Protein AF-0000000079727463 (afdb_homodimer)

Structure (mmCIF, N/CA/C/O backbone):
data_AF-0000000079727463-model_v1
#
loop_
_entity.id
_entity.type
_entity.pdbx_description
1 polymer "Cytokinin riboside 5'-monophosphate phosphoribohydrolase"
#
loop_
_atom_site.group_PDB
_atom_site.id
_atom_site.type_symbol
_atom_site.label_atom_id
_atom_site.label_alt_id
_atom_site.label_comp_id
_atom_site.label_asym_id
_atom_site.label_entity_id
_atom_site.label_seq_id
_atom_site.pdbx_PDB_ins_code
_atom_site.Cartn_x
_atom_site.Cartn_y
_atom_site.Cartn_z
_atom_site.occupancy
_atom_site.B_iso_or_equiv
_atom_site.auth_seq_id
_atom_site.auth_comp_id
_atom_site.auth_asym_id
_atom_site.auth_atom_id
_atom_site.pdbx_PDB_model_num
ATOM 1 N N . MET A 1 1 ? -10.648 12.969 25.109 1 57 1 MET A N 1
ATOM 2 C CA . MET A 1 1 ? -9.438 13.156 24.312 1 57 1 MET A CA 1
ATOM 3 C C . MET A 1 1 ? -9.75 13.914 23.016 1 57 1 MET A C 1
ATOM 5 O O . MET A 1 1 ? -10.844 13.797 22.469 1 57 1 MET A O 1
ATOM 9 N N . ARG A 1 2 ? -8.938 14.953 22.641 1 82.19 2 ARG A N 1
ATOM 10 C CA . ARG A 1 2 ? -9.188 15.781 21.469 1 82.19 2 ARG A CA 1
ATOM 11 C C . ARG A 1 2 ? -9.102 14.953 20.188 1 82.19 2 ARG A C 1
ATOM 13 O O . ARG A 1 2 ? -8.32 14.008 20.109 1 82.19 2 ARG A O 1
ATOM 20 N N . PRO A 1 3 ? -10.07 15.234 19.328 1 93.06 3 PRO A N 1
ATOM 21 C CA . PRO A 1 3 ? -9.992 14.516 18.047 1 93.06 3 PRO A CA 1
ATOM 22 C C . PRO A 1 3 ? -8.68 14.758 17.312 1 93.06 3 PRO A C 1
ATOM 24 O O . PRO A 1 3 ? -8.109 15.852 17.406 1 93.06 3 PRO A O 1
ATOM 27 N N . ALA A 1 4 ? -8.148 13.75 16.688 1 98.31 4 ALA A N 1
ATOM 28 C CA . ALA A 1 4 ? -6.902 13.875 15.938 1 98.31 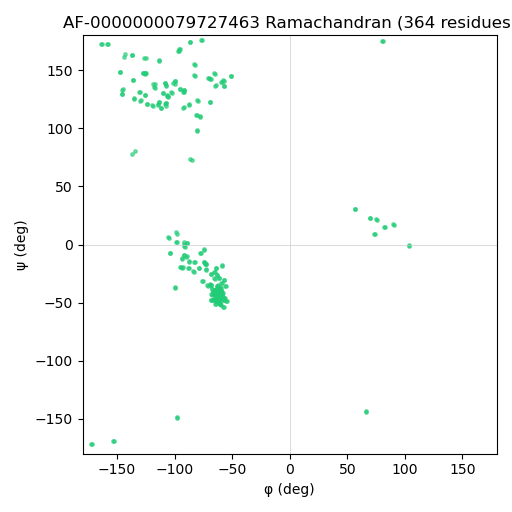4 ALA A CA 1
ATOM 29 C C . ALA A 1 4 ? -7.062 13.344 14.516 1 98.31 4 ALA A C 1
ATOM 31 O O . ALA A 1 4 ? -7.848 12.422 14.281 1 98.31 4 ALA A O 1
ATOM 32 N N . ILE A 1 5 ? -6.352 13.961 13.648 1 98.62 5 ILE A N 1
ATOM 33 C CA . ILE A 1 5 ? -6.25 13.508 12.266 1 98.62 5 ILE A CA 1
ATOM 34 C C . ILE A 1 5 ? -4.805 13.133 11.945 1 98.62 5 ILE A C 1
ATOM 36 O O . ILE A 1 5 ? -3.875 13.844 12.336 1 98.62 5 ILE A O 1
ATOM 40 N N . CYS A 1 6 ? -4.672 12.023 11.289 1 98.88 6 CYS A N 1
ATOM 41 C CA . CYS A 1 6 ? -3.352 11.594 10.852 1 98.88 6 CYS A CA 1
ATOM 42 C C . CYS A 1 6 ? -3.064 12.078 9.438 1 98.88 6 CYS A C 1
ATOM 44 O O . CYS A 1 6 ? -3.904 11.945 8.547 1 98.88 6 CYS A O 1
ATOM 46 N N . VAL A 1 7 ? -1.919 12.664 9.273 1 98.94 7 VAL A N 1
ATOM 47 C CA . VAL A 1 7 ? -1.518 13.094 7.938 1 98.94 7 VAL A CA 1
ATOM 48 C C . VAL A 1 7 ? -0.311 12.281 7.473 1 98.94 7 VAL A C 1
ATOM 50 O O . VAL A 1 7 ? 0.707 12.219 8.164 1 98.94 7 VAL A O 1
ATOM 53 N N . PHE A 1 8 ? -0.449 11.625 6.355 1 98.81 8 PHE A N 1
ATOM 54 C CA . PHE A 1 8 ? 0.656 11 5.641 1 98.81 8 PHE A CA 1
ATOM 55 C C . PHE A 1 8 ? 1.193 11.922 4.555 1 98.81 8 PHE A C 1
ATOM 57 O O . PHE A 1 8 ? 0.422 12.492 3.781 1 98.81 8 PHE A O 1
ATOM 64 N N . CYS A 1 9 ? 2.502 12.039 4.512 1 98.81 9 CYS A N 1
ATOM 65 C CA . CYS A 1 9 ? 3.059 12.883 3.461 1 98.81 9 CYS A CA 1
ATOM 66 C C . CYS A 1 9 ? 4.543 12.602 3.268 1 98.81 9 CYS A C 1
ATOM 68 O O . CYS A 1 9 ? 5.137 11.82 4.012 1 98.81 9 CYS A O 1
ATOM 70 N N . GLY A 1 10 ? 5.066 13.211 2.256 1 98.19 10 GLY A N 1
ATOM 71 C CA . GLY A 1 10 ? 6.426 12.906 1.835 1 98.19 10 GLY A CA 1
ATOM 72 C C . GLY A 1 10 ? 7.477 13.398 2.809 1 98.19 10 GLY A C 1
ATOM 73 O O . GLY A 1 10 ? 7.344 14.477 3.383 1 98.19 10 GLY A O 1
ATOM 74 N N . SER A 1 11 ? 8.578 12.578 2.971 1 96.69 11 SER A N 1
ATOM 75 C CA . SER A 1 11 ? 9.766 13.008 3.703 1 96.69 11 SER A CA 1
ATOM 76 C C . SER A 1 11 ? 10.594 13.992 2.889 1 96.69 11 SER A C 1
ATOM 78 O O . SER A 1 11 ? 11.586 14.531 3.381 1 96.69 11 SER A O 1
ATOM 80 N N . ARG A 1 12 ? 10.25 14.273 1.696 1 97.81 12 ARG A N 1
ATOM 81 C CA . ARG A 1 12 ? 10.836 15.25 0.785 1 97.81 12 ARG A CA 1
ATOM 82 C C . ARG A 1 12 ? 9.859 16.391 0.498 1 97.81 12 ARG A C 1
ATOM 84 O O . ARG A 1 12 ? 8.641 16.203 0.595 1 97.81 12 ARG A O 1
ATOM 91 N N . PRO A 1 13 ? 10.336 17.5 0.088 1 98.12 13 PRO A N 1
ATOM 92 C CA . PRO A 1 13 ? 9.453 18.641 -0.145 1 98.12 13 PRO A CA 1
ATOM 93 C C . PRO A 1 13 ? 8.773 18.594 -1.51 1 98.12 13 PRO A C 1
ATOM 95 O O . PRO A 1 13 ? 7.812 19.344 -1.75 1 98.12 13 PRO A O 1
ATOM 98 N N . GLY A 1 14 ? 9.242 17.75 -2.439 1 98.12 14 GLY A N 1
ATOM 99 C CA . GLY A 1 14 ? 8.789 17.781 -3.822 1 98.12 14 GLY A CA 1
ATOM 100 C C . GLY A 1 14 ? 9.453 18.875 -4.641 1 98.12 14 GLY A C 1
ATOM 101 O O . GLY A 1 14 ? 10.297 19.625 -4.133 1 98.12 14 GLY A O 1
ATOM 102 N N . THR A 1 15 ? 9.188 18.938 -5.922 1 98.31 15 THR A N 1
ATOM 103 C CA . THR A 1 15 ? 9.867 19.844 -6.832 1 98.31 15 THR A CA 1
ATOM 104 C C . THR A 1 15 ? 9.062 21.141 -7.008 1 98.31 15 THR A C 1
ATOM 106 O O . THR A 1 15 ? 9.578 22.141 -7.504 1 98.31 15 THR A O 1
ATOM 109 N N . ASP A 1 16 ? 7.789 21.125 -6.695 1 98.31 16 ASP A N 1
ATOM 110 C CA . ASP A 1 16 ? 6.887 22.266 -6.836 1 98.31 16 ASP A CA 1
ATOM 111 C C . ASP A 1 16 ? 6.555 22.875 -5.477 1 98.31 16 ASP A C 1
ATOM 113 O O . ASP A 1 16 ? 6.129 22.172 -4.559 1 98.31 16 ASP A O 1
ATOM 117 N N . PRO A 1 17 ? 6.719 24.203 -5.289 1 98.19 17 PRO A N 1
ATOM 118 C CA . PRO A 1 17 ? 6.434 24.859 -4.008 1 98.19 17 PRO A CA 1
ATOM 119 C C . PRO A 1 17 ? 4.984 24.672 -3.562 1 98.19 17 PRO A C 1
ATOM 121 O O . PRO A 1 17 ? 4.676 24.828 -2.377 1 98.19 17 PRO A O 1
ATOM 124 N N . LYS A 1 18 ? 4.129 24.312 -4.469 1 98.44 18 LYS A N 1
ATOM 125 C CA . LYS A 1 18 ? 2.717 24.125 -4.156 1 98.44 18 LYS A CA 1
ATOM 126 C C . LYS A 1 18 ? 2.523 22.984 -3.156 1 98.44 18 LYS A C 1
ATOM 128 O O . LYS A 1 18 ? 1.55 22.984 -2.4 1 98.44 18 LYS A O 1
ATOM 133 N N . TYR A 1 19 ? 3.457 22.078 -3.164 1 98.62 19 TYR A N 1
ATOM 134 C CA . TYR A 1 19 ? 3.348 20.969 -2.225 1 98.62 19 TYR A CA 1
ATOM 135 C C . TYR A 1 19 ? 3.539 21.453 -0.791 1 98.62 19 TYR A C 1
ATOM 137 O O . TYR A 1 19 ? 2.732 21.141 0.088 1 98.62 19 TYR A O 1
ATOM 145 N N . GLN A 1 20 ? 4.539 22.219 -0.583 1 98.5 20 GLN A N 1
ATOM 146 C CA . GLN A 1 20 ? 4.793 22.734 0.753 1 98.5 20 GLN A CA 1
ATOM 147 C C . GLN A 1 20 ? 3.701 23.719 1.173 1 98.5 20 GLN A C 1
ATOM 149 O O . GLN A 1 20 ? 3.309 23.766 2.342 1 98.5 20 GLN A O 1
ATOM 154 N N . GLN A 1 21 ? 3.256 24.5 0.252 1 98.62 21 GLN A N 1
ATOM 155 C CA . GLN A 1 21 ? 2.172 25.438 0.538 1 98.62 21 GLN A CA 1
ATOM 156 C C . GLN A 1 21 ? 0.918 24.703 1.001 1 98.62 21 GLN A C 1
ATOM 158 O O . GLN A 1 21 ? 0.274 25.109 1.97 1 98.62 21 GLN A O 1
ATOM 163 N N . ALA A 1 22 ? 0.587 23.625 0.319 1 98.56 22 ALA A N 1
ATOM 164 C CA . ALA A 1 22 ? -0.576 22.812 0.687 1 98.56 22 ALA A CA 1
ATOM 165 C C . ALA A 1 22 ? -0.405 22.203 2.076 1 98.56 22 ALA A C 1
ATOM 167 O O . ALA A 1 22 ? -1.347 22.188 2.873 1 98.56 22 ALA A O 1
ATOM 168 N N . ALA A 1 23 ? 0.784 21.703 2.367 1 98.75 23 ALA A N 1
ATOM 169 C CA . ALA A 1 23 ? 1.077 21.141 3.676 1 98.75 23 ALA A CA 1
ATOM 170 C C . ALA A 1 23 ? 0.905 22.172 4.781 1 98.75 23 ALA A C 1
ATOM 172 O O . ALA A 1 23 ? 0.303 21.891 5.82 1 98.75 23 ALA A O 1
ATOM 173 N N . ARG A 1 24 ? 1.445 23.359 4.531 1 98.75 24 ARG A N 1
ATOM 174 C CA . ARG A 1 24 ? 1.304 24.438 5.5 1 98.75 24 ARG A CA 1
ATOM 175 C C . ARG A 1 24 ? -0.164 24.797 5.715 1 98.75 24 ARG A C 1
ATOM 177 O O . ARG A 1 24 ? -0.608 24.953 6.855 1 98.75 24 ARG A O 1
ATOM 184 N N . PHE A 1 25 ? -0.831 24.906 4.66 1 98.69 25 PHE A N 1
ATOM 185 C CA . PHE A 1 25 ? -2.229 25.312 4.719 1 98.69 25 PHE A CA 1
ATOM 186 C C . PHE A 1 25 ? -3.061 24.297 5.488 1 98.69 25 PHE A C 1
ATOM 188 O O . PHE A 1 25 ? -3.83 24.672 6.379 1 98.69 25 PHE A O 1
ATOM 195 N N . ILE A 1 26 ? -2.951 23.047 5.176 1 98.69 26 ILE A N 1
ATOM 196 C CA . ILE A 1 26 ? -3.758 22.031 5.844 1 98.69 26 ILE A CA 1
ATOM 197 C C . ILE A 1 26 ? -3.375 21.953 7.32 1 98.69 26 ILE A C 1
ATOM 199 O O . ILE A 1 26 ? -4.227 21.719 8.18 1 98.69 26 ILE A O 1
ATOM 203 N N . GLY A 1 27 ? -2.066 22.062 7.633 1 98.75 27 GLY A N 1
ATOM 204 C CA . GLY A 1 27 ? -1.646 22.141 9.023 1 98.75 27 GLY A CA 1
ATOM 205 C C . GLY A 1 27 ? -2.314 23.25 9.797 1 98.75 27 GLY A C 1
ATOM 206 O O . GLY A 1 27 ? -2.814 23.047 10.898 1 98.75 27 GLY A O 1
ATOM 207 N N . HIS A 1 28 ? -2.305 24.484 9.188 1 98.81 28 HIS A N 1
ATOM 208 C CA . HIS A 1 28 ? -2.977 25.609 9.805 1 98.81 28 HIS A CA 1
ATOM 209 C C . HIS A 1 28 ? -4.461 25.328 10.016 1 98.81 28 HIS A C 1
ATOM 211 O O . HIS A 1 28 ? -5.016 25.656 11.07 1 98.81 28 HIS A O 1
ATOM 217 N N . LEU A 1 29 ? -5.109 24.75 9.047 1 98.62 29 LEU A N 1
ATOM 218 C CA . LEU A 1 29 ? -6.535 24.453 9.109 1 98.62 29 LEU A CA 1
ATOM 219 C C . LEU A 1 29 ? -6.836 23.453 10.234 1 98.62 29 LEU A C 1
ATOM 221 O O . LEU A 1 29 ? -7.785 23.656 11 1 98.62 29 LEU A O 1
ATOM 225 N N . ILE A 1 30 ? -6.066 22.406 10.32 1 98.25 30 ILE A N 1
ATOM 226 C CA . ILE A 1 30 ? -6.246 21.391 11.352 1 98.25 30 ILE A CA 1
ATOM 227 C C . ILE A 1 30 ? -6.176 22.047 12.734 1 98.25 30 ILE A C 1
ATOM 229 O O . ILE A 1 30 ? -7.066 21.844 13.562 1 98.25 30 ILE A O 1
ATOM 233 N N . ALA A 1 31 ? -5.176 22.875 12.938 1 98.19 31 ALA A N 1
ATOM 234 C CA . ALA A 1 31 ? -4.988 23.547 14.219 1 98.19 31 ALA A CA 1
ATOM 235 C C . ALA A 1 31 ? -6.133 24.516 14.5 1 98.19 31 ALA A C 1
ATOM 237 O O . ALA A 1 31 ? -6.645 24.578 15.625 1 98.19 31 ALA A O 1
ATOM 238 N N . SER A 1 32 ? -6.512 25.234 13.484 1 97.44 32 SER A N 1
ATOM 239 C CA . SER A 1 32 ? -7.543 26.25 13.641 1 97.44 32 SER A CA 1
ATOM 240 C C . SER A 1 32 ? -8.891 25.625 13.984 1 97.44 32 SER A C 1
ATOM 242 O O . SER A 1 32 ? -9.758 26.281 14.555 1 97.44 32 SER A O 1
ATOM 244 N N . GLN A 1 33 ? -9.078 24.375 13.641 1 96.25 33 GLN A N 1
ATOM 245 C CA . GLN A 1 33 ? -10.312 23.656 13.938 1 96.25 33 GLN A CA 1
ATOM 246 C C . GLN A 1 33 ? -10.242 22.984 15.297 1 96.25 33 GLN A C 1
ATOM 248 O O . GLN A 1 33 ? -11.164 22.25 15.68 1 96.25 33 GLN A O 1
ATOM 253 N N . GLY A 1 34 ? -9.156 23.156 15.969 1 96.44 34 GLY A N 1
ATOM 254 C CA . GLY A 1 34 ? -8.992 22.562 17.281 1 96.44 34 GLY A CA 1
ATOM 255 C C . GLY A 1 34 ? -8.719 21.062 17.234 1 96.44 34 GLY A C 1
ATOM 256 O O . GLY A 1 34 ? -9.023 20.344 18.188 1 96.44 34 GLY A O 1
ATOM 257 N N . ILE A 1 35 ? -8.266 20.562 16.156 1 97.69 35 ILE A N 1
ATOM 258 C CA . ILE A 1 35 ? -7.965 19.141 15.945 1 97.69 35 ILE A CA 1
ATOM 259 C C . ILE A 1 35 ? -6.465 18.922 16.109 1 97.69 35 ILE A C 1
ATOM 261 O O . ILE A 1 35 ? -5.652 19.719 15.648 1 97.69 35 ILE A O 1
ATOM 265 N N . ASP A 1 36 ? -6.078 17.812 16.734 1 98.5 36 ASP A N 1
ATOM 266 C CA . ASP A 1 36 ? -4.672 17.469 16.891 1 98.5 36 ASP A CA 1
ATOM 267 C C . ASP A 1 36 ? -4.129 16.781 15.648 1 98.5 36 ASP A C 1
ATOM 269 O O . ASP A 1 36 ? -4.895 16.188 14.875 1 98.5 36 ASP A O 1
ATOM 273 N N . LEU A 1 37 ? -2.844 16.891 15.484 1 98.81 37 LEU A N 1
ATOM 274 C CA . LEU A 1 37 ? -2.17 16.219 14.375 1 98.81 37 LEU A CA 1
ATOM 275 C C . LEU A 1 37 ? -1.437 14.977 14.859 1 98.81 37 LEU A C 1
ATOM 277 O O . LEU A 1 37 ? -0.722 15.023 15.867 1 98.81 37 LEU A O 1
ATOM 281 N N . VAL A 1 38 ? -1.643 13.883 14.188 1 98.94 38 VAL A N 1
ATOM 282 C CA . VAL A 1 38 ? -0.78 12.703 14.258 1 98.94 38 VAL A CA 1
ATOM 283 C C . VAL A 1 38 ? -0.027 12.539 12.938 1 98.94 38 VAL A C 1
ATOM 285 O O . VAL A 1 38 ? -0.617 12.648 11.859 1 98.94 38 VAL A O 1
ATOM 288 N N . TYR A 1 39 ? 1.307 12.359 12.977 1 98.75 39 TYR A N 1
ATOM 289 C CA . TYR A 1 39 ? 2.072 12.188 11.75 1 98.75 39 TYR A CA 1
ATOM 290 C C . TYR A 1 39 ? 3.34 11.375 12.008 1 98.75 39 TYR A C 1
ATOM 292 O O . TYR A 1 39 ? 3.506 10.805 13.086 1 98.75 39 TYR A O 1
ATOM 300 N N . GLY A 1 40 ? 4.191 11.328 11.086 1 97.56 40 GLY A N 1
ATOM 301 C CA . GLY A 1 40 ? 5.309 10.398 11.133 1 97.56 40 GLY A CA 1
ATOM 302 C C . GLY A 1 40 ? 6.43 10.859 12.047 1 97.56 40 GLY A C 1
ATOM 303 O O . GLY A 1 40 ? 7.355 10.094 12.336 1 97.56 40 GLY A O 1
ATOM 304 N N . GLY A 1 41 ? 6.523 12.07 12.367 1 97.81 41 GLY A N 1
ATOM 305 C CA . GLY A 1 41 ? 7.375 12.492 13.469 1 97.81 41 GLY A CA 1
ATOM 306 C C . GLY A 1 41 ? 8.672 13.125 13.008 1 97.81 41 GLY A C 1
ATOM 307 O O . GLY A 1 41 ? 9.492 13.539 13.828 1 97.81 41 GLY A O 1
ATOM 308 N N . ALA A 1 42 ? 8.883 13.203 11.703 1 96.88 42 ALA A N 1
ATOM 309 C CA . ALA A 1 42 ? 10.164 13.719 11.227 1 96.88 42 ALA A CA 1
ATOM 310 C C . ALA A 1 42 ? 10.07 15.203 10.883 1 96.88 42 ALA A C 1
ATOM 312 O O . ALA A 1 42 ? 8.969 15.75 10.766 1 96.88 42 ALA A O 1
ATOM 313 N N . THR A 1 43 ? 11.234 15.812 10.719 1 96.94 43 THR A N 1
ATOM 314 C CA . THR A 1 43 ? 11.305 17.234 10.375 1 96.94 43 THR A CA 1
ATOM 315 C C . THR A 1 43 ? 11.391 17.422 8.867 1 96.94 43 THR A C 1
ATOM 317 O O . THR A 1 43 ? 11.203 18.531 8.359 1 96.94 43 THR A O 1
ATOM 320 N N . SER A 1 44 ? 11.617 16.391 8.203 1 96.31 44 SER A N 1
ATOM 321 C CA . SER A 1 44 ? 11.984 16.5 6.797 1 96.31 44 SER A CA 1
ATOM 322 C C . SER A 1 44 ? 10.742 16.641 5.914 1 96.31 44 SER A C 1
ATOM 324 O O . SER A 1 44 ? 9.68 16.125 6.25 1 96.31 44 SER A O 1
ATOM 326 N N . GLY A 1 45 ? 10.93 17.406 4.867 1 98 45 GLY A N 1
ATOM 327 C CA . GLY A 1 45 ? 9.961 17.438 3.785 1 98 45 GLY A CA 1
ATOM 328 C C . GLY A 1 45 ? 8.625 18.031 4.199 1 98 45 GLY A C 1
ATOM 329 O O . GLY A 1 45 ? 8.57 19.016 4.938 1 98 45 GLY A O 1
ATOM 330 N N . LEU A 1 46 ? 7.586 17.438 3.617 1 98.81 46 LEU A N 1
ATOM 331 C CA . LEU A 1 46 ? 6.23 17.891 3.924 1 98.81 46 LEU A CA 1
ATOM 332 C C . LEU A 1 46 ? 5.855 17.547 5.363 1 98.81 46 LEU A C 1
ATOM 334 O O . LEU A 1 46 ? 5.023 18.219 5.969 1 98.81 46 LEU A O 1
ATOM 338 N N . MET A 1 47 ? 6.504 16.516 5.875 1 98.56 47 MET A N 1
ATOM 339 C CA . MET A 1 47 ? 6.23 16.125 7.258 1 98.56 47 MET A CA 1
ATOM 340 C C . MET A 1 47 ? 6.559 17.25 8.219 1 98.56 47 MET A C 1
ATOM 342 O O . MET A 1 47 ? 5.727 17.625 9.047 1 98.56 47 MET A O 1
ATOM 346 N N . GLY A 1 48 ? 7.766 17.766 8.07 1 98.44 48 GLY A N 1
ATOM 347 C CA . GLY A 1 48 ? 8.117 18.906 8.898 1 98.44 48 GLY A CA 1
ATOM 348 C C . GLY A 1 48 ? 7.207 20.109 8.695 1 98.44 48 GLY A C 1
ATOM 349 O O . GLY A 1 48 ? 6.809 20.766 9.656 1 98.44 48 GLY A O 1
ATOM 350 N N . THR A 1 49 ? 6.84 20.359 7.465 1 98.75 49 THR A N 1
ATOM 351 C CA . THR A 1 49 ? 6.035 21.516 7.098 1 98.75 49 THR A CA 1
ATOM 352 C C . THR A 1 49 ? 4.664 21.469 7.762 1 98.75 49 THR A C 1
ATOM 354 O O . THR A 1 49 ? 4.211 22.438 8.352 1 98.75 49 THR A O 1
ATOM 357 N N . VAL A 1 50 ? 3.994 20.328 7.695 1 98.88 50 VAL A N 1
ATOM 358 C CA . VAL A 1 50 ? 2.648 20.219 8.25 1 98.88 50 VAL A CA 1
ATOM 359 C C . VAL A 1 50 ? 2.713 20.312 9.773 1 98.88 50 VAL A C 1
ATOM 361 O O . VAL A 1 50 ? 1.882 20.969 10.398 1 98.88 50 VAL A O 1
ATOM 364 N N . ALA A 1 51 ? 3.688 19.641 10.398 1 98.81 51 ALA A N 1
ATOM 365 C CA . ALA A 1 51 ? 3.84 19.672 11.852 1 98.81 51 ALA A CA 1
ATOM 366 C C . ALA A 1 51 ? 4.105 21.094 12.336 1 98.81 51 ALA A C 1
ATOM 368 O O . ALA A 1 51 ? 3.465 21.562 13.281 1 98.81 51 ALA A O 1
ATOM 369 N N . ASP A 1 52 ? 5.016 21.766 11.688 1 98.81 52 ASP A N 1
ATOM 370 C CA . ASP A 1 52 ? 5.344 23.141 12.047 1 98.81 52 ASP A CA 1
ATOM 371 C C . ASP A 1 52 ? 4.125 24.062 11.906 1 98.81 52 ASP A C 1
ATOM 373 O O . ASP A 1 52 ? 3.895 24.922 12.742 1 98.81 52 ASP A O 1
ATOM 377 N N . ALA A 1 53 ? 3.438 23.875 10.828 1 98.88 53 ALA A N 1
ATOM 378 C CA . ALA A 1 53 ? 2.256 24.703 10.578 1 98.88 53 ALA A CA 1
ATOM 379 C C . ALA A 1 53 ? 1.231 24.547 11.695 1 98.88 53 ALA A C 1
ATOM 381 O O . ALA A 1 53 ? 0.632 25.531 12.141 1 98.88 53 ALA A O 1
ATOM 382 N N . VAL A 1 54 ? 0.986 23.312 12.133 1 98.81 54 VAL A N 1
ATOM 383 C CA . VAL A 1 54 ? 0.066 23.062 13.234 1 98.81 54 VAL A CA 1
ATOM 384 C C . VAL A 1 54 ? 0.578 23.75 14.5 1 98.81 54 VAL A C 1
ATOM 386 O O . VAL A 1 54 ? -0.178 24.438 15.188 1 98.81 54 VAL A O 1
ATOM 389 N N . MET A 1 55 ? 1.852 23.609 14.805 1 98.69 55 MET A N 1
ATOM 390 C CA . MET A 1 55 ? 2.467 24.203 15.984 1 98.69 55 MET A CA 1
ATOM 391 C C . MET A 1 55 ? 2.361 25.734 15.953 1 98.69 55 MET A C 1
ATOM 393 O O . MET A 1 55 ? 2.131 26.359 16.984 1 98.69 55 MET A O 1
ATOM 397 N N . GLU A 1 56 ? 2.547 26.312 14.82 1 98.25 56 GLU A N 1
ATOM 398 C CA . GLU A 1 56 ? 2.492 27.75 14.625 1 98.25 56 GLU A CA 1
ATOM 399 C C . GLU A 1 56 ? 1.15 28.312 15.078 1 98.25 56 GLU A C 1
ATOM 401 O O . GLU A 1 56 ? 1.071 29.469 15.5 1 98.25 56 GLU A O 1
ATOM 406 N N . LYS A 1 57 ? 0.132 27.516 14.969 1 98.19 57 LYS A N 1
ATOM 407 C CA . LYS A 1 57 ? -1.207 27.969 15.336 1 98.19 57 LYS A CA 1
ATOM 408 C C . LYS A 1 57 ? -1.578 27.5 16.734 1 98.19 57 LYS A C 1
ATOM 410 O O . LYS A 1 57 ? -2.746 27.562 17.125 1 98.19 57 LYS A O 1
ATOM 415 N N . GLY A 1 58 ? -0.583 26.984 17.422 1 97.31 58 GLY A N 1
ATOM 416 C CA . GLY A 1 58 ? -0.785 26.594 18.812 1 97.31 58 GLY A CA 1
ATOM 417 C C . GLY A 1 58 ? -1.422 25.219 18.953 1 97.31 58 GLY A C 1
ATOM 418 O O . GLY A 1 58 ? -1.962 24.891 20.016 1 97.31 58 GLY A O 1
ATOM 419 N N . GLY A 1 59 ? -1.422 24.453 17.859 1 97.88 59 GLY A N 1
ATOM 420 C CA . GLY A 1 59 ? -1.986 23.109 17.906 1 97.88 59 GLY A CA 1
ATOM 421 C C . GLY A 1 59 ? -1.072 22.094 18.578 1 97.88 59 GLY A C 1
ATOM 422 O O . GLY A 1 59 ? 0.031 22.438 19 1 97.88 59 GLY A O 1
ATOM 423 N N . ARG A 1 60 ? -1.608 20.906 18.703 1 98.5 60 ARG A N 1
ATOM 424 C CA . ARG A 1 60 ? -0.858 19.797 19.281 1 98.5 60 ARG A CA 1
ATOM 425 C C . ARG A 1 60 ? -0.47 18.781 18.219 1 98.5 60 ARG A C 1
ATOM 427 O O . ARG A 1 60 ? -1.274 18.453 17.344 1 98.5 60 ARG A O 1
ATOM 434 N N . VAL A 1 61 ? 0.766 18.297 18.344 1 98.81 61 VAL A N 1
ATOM 435 C CA . VAL A 1 61 ? 1.314 17.391 17.344 1 98.81 61 VAL A CA 1
ATOM 436 C C . VAL A 1 61 ? 1.899 16.156 18.031 1 98.81 61 VAL A C 1
ATOM 438 O O . VAL A 1 61 ? 2.723 16.281 18.938 1 98.81 61 VAL A O 1
ATOM 441 N N . THR A 1 62 ? 1.413 15 17.625 1 98.81 62 THR A N 1
ATOM 442 C CA . THR A 1 62 ? 2.021 13.727 18.016 1 98.81 62 THR A CA 1
ATOM 443 C C . THR A 1 62 ? 2.73 13.086 16.828 1 98.81 62 THR A C 1
ATOM 445 O O . THR A 1 62 ? 2.113 12.828 15.789 1 98.81 62 THR A O 1
ATOM 448 N N . GLY A 1 63 ? 3.992 12.875 16.984 1 98.44 63 GLY A N 1
ATOM 449 C CA . GLY A 1 63 ? 4.77 12.125 16 1 98.44 63 GLY A CA 1
ATOM 450 C C . GLY A 1 63 ? 5.027 10.695 16.438 1 98.44 63 GLY A C 1
ATOM 451 O O . GLY A 1 63 ? 5.25 10.422 17.609 1 98.44 63 GLY A O 1
ATOM 452 N N . VAL A 1 64 ? 4.934 9.797 15.539 1 98.25 64 VAL A N 1
ATOM 453 C CA . VAL A 1 64 ? 5.27 8.398 15.789 1 98.25 64 VAL A CA 1
ATOM 454 C C . VAL A 1 64 ? 6.402 7.969 14.859 1 98.25 64 VAL A C 1
ATOM 456 O O . VAL A 1 64 ? 6.254 8.008 13.633 1 98.25 64 VAL A O 1
ATOM 459 N N . LEU A 1 65 ? 7.477 7.57 15.414 1 96.75 65 LEU A N 1
ATOM 460 C CA . LEU A 1 65 ? 8.688 7.312 14.648 1 96.75 65 LEU A CA 1
ATOM 461 C C . LEU A 1 65 ? 9.336 6.004 15.078 1 96.75 65 LEU A C 1
ATOM 463 O O . LEU A 1 65 ? 9.617 5.805 16.266 1 96.75 65 LEU A O 1
ATOM 467 N N . PRO A 1 66 ? 9.578 5.105 14.062 1 94.44 66 PRO A N 1
ATOM 468 C CA . PRO A 1 66 ? 10.344 3.914 14.438 1 94.44 66 PRO A CA 1
ATOM 469 C C . PRO A 1 66 ? 11.773 4.238 14.859 1 94.44 66 PRO A C 1
ATOM 471 O O . PRO A 1 66 ? 12.422 5.086 14.25 1 94.44 66 PRO A O 1
ATOM 474 N N . GLU A 1 67 ? 12.266 3.494 15.742 1 92.75 67 GLU A N 1
ATOM 475 C CA . GLU A 1 67 ? 13.602 3.717 16.281 1 92.75 67 GLU A CA 1
ATOM 476 C C . GLU A 1 67 ? 14.664 3.59 15.203 1 92.75 67 GLU A C 1
ATOM 478 O O . GLU A 1 67 ? 15.617 4.375 15.156 1 92.75 67 GLU A O 1
ATOM 483 N N . PHE A 1 68 ? 14.492 2.656 14.344 1 87 68 PHE A N 1
ATOM 484 C CA . PHE A 1 68 ? 15.516 2.383 13.344 1 87 68 PHE A CA 1
ATOM 485 C C . PHE A 1 68 ? 15.539 3.471 12.273 1 87 68 PHE A C 1
ATOM 487 O O . PHE A 1 68 ? 16.5 3.588 11.516 1 87 68 PHE A O 1
ATOM 494 N N . LEU A 1 69 ? 14.477 4.25 12.203 1 86.12 69 LEU A N 1
ATOM 495 C CA . LEU A 1 69 ? 14.438 5.344 11.242 1 86.12 69 LEU A CA 1
ATOM 496 C C . LEU A 1 69 ? 15.016 6.621 11.836 1 86.12 69 LEU A C 1
ATOM 498 O O . LEU A 1 69 ? 15.234 7.602 11.125 1 86.12 69 LEU A O 1
ATOM 502 N N . SER A 1 70 ? 15.25 6.629 13.07 1 79.56 70 SER A N 1
ATOM 503 C CA . SER A 1 70 ? 15.758 7.824 13.734 1 79.56 70 SER A CA 1
ATOM 504 C C . SER A 1 70 ? 17.141 8.188 13.227 1 79.56 70 SER A C 1
ATOM 506 O O . SER A 1 70 ? 17.578 9.344 13.352 1 79.56 70 SER A O 1
ATOM 508 N N . GLY A 1 71 ? 17.828 7.203 12.617 1 75.94 71 GLY A N 1
ATOM 509 C CA . GLY A 1 71 ? 19.125 7.465 12.008 1 75.94 71 GLY A CA 1
ATOM 510 C C . GLY A 1 71 ? 19.016 8.023 10.602 1 75.94 71 GLY A C 1
ATOM 511 O O . GLY A 1 71 ? 19.938 8.664 10.102 1 75.94 71 GLY A O 1
ATOM 512 N N . LYS A 1 72 ? 17.906 7.777 9.961 1 75.94 72 LYS A N 1
ATOM 513 C CA . LYS A 1 72 ? 17.672 8.195 8.578 1 75.94 72 LYS A CA 1
ATOM 514 C C . LYS A 1 72 ? 16.828 9.461 8.516 1 75.94 72 LYS A C 1
ATOM 516 O O . LYS A 1 72 ? 17.016 10.297 7.633 1 75.94 72 LYS A O 1
ATOM 521 N N . GLU A 1 73 ? 15.844 9.516 9.461 1 83.12 73 GLU A N 1
ATOM 522 C CA . GLU A 1 73 ? 14.969 10.672 9.609 1 83.12 73 GLU A CA 1
ATOM 523 C C . GLU A 1 73 ? 15.312 11.469 10.867 1 83.12 73 GLU A C 1
ATOM 525 O O . GLU A 1 73 ? 15.57 10.891 11.922 1 83.12 73 GLU A O 1
ATOM 530 N N . ILE A 1 74 ? 15.328 12.812 10.719 1 85.38 74 ILE A N 1
ATOM 531 C CA . ILE A 1 74 ? 15.562 13.656 11.891 1 85.38 74 ILE A CA 1
ATOM 532 C C . ILE A 1 74 ? 14.25 13.82 12.664 1 85.38 74 ILE A C 1
ATOM 534 O O . ILE A 1 74 ? 13.289 14.398 12.156 1 85.38 74 ILE A O 1
ATOM 538 N N . ALA A 1 75 ? 14.281 13.203 13.828 1 93.25 75 ALA A N 1
ATOM 539 C CA . ALA A 1 75 ? 13.109 13.32 14.695 1 93.25 75 ALA A CA 1
ATOM 540 C C . ALA A 1 75 ? 12.797 14.781 14.992 1 93.25 75 ALA A C 1
ATOM 542 O O . ALA A 1 75 ? 13.703 15.578 15.258 1 93.25 75 ALA A O 1
ATOM 543 N N . HIS A 1 76 ? 11.539 15.086 14.922 1 95.62 76 HIS A N 1
ATOM 544 C CA . HIS A 1 76 ? 11.109 16.438 15.242 1 95.62 76 HIS A CA 1
ATOM 545 C C . HIS A 1 76 ? 11.07 16.672 16.75 1 95.62 76 HIS A C 1
ATOM 547 O O . HIS A 1 76 ? 10.109 16.281 17.406 1 95.62 76 HIS A O 1
ATOM 553 N N . LYS A 1 77 ? 11.906 17.438 17.328 1 93.62 77 LYS A N 1
ATOM 554 C CA . LYS A 1 77 ? 12.078 17.562 18.766 1 93.62 77 LYS A CA 1
ATOM 555 C C . LYS A 1 77 ? 11.203 18.688 19.328 1 93.62 77 LYS A C 1
ATOM 557 O O . LYS A 1 77 ? 11.039 18.797 20.547 1 93.62 77 LYS A O 1
ATOM 562 N N . ASN A 1 78 ? 10.602 19.453 18.516 1 95.25 78 ASN A N 1
ATOM 563 C CA . ASN A 1 78 ? 9.883 20.641 18.984 1 95.25 78 ASN A CA 1
ATOM 564 C C . ASN A 1 78 ? 8.375 20.422 18.953 1 95.25 78 ASN A C 1
ATOM 566 O O . ASN A 1 78 ? 7.605 21.375 19.141 1 95.25 78 ASN A O 1
ATOM 570 N N . ILE A 1 79 ? 7.941 19.188 18.641 1 97.56 79 ILE A N 1
ATOM 571 C CA . ILE A 1 79 ? 6.504 18.922 18.609 1 97.56 79 ILE A CA 1
ATOM 572 C C . ILE A 1 79 ? 6.008 18.547 20 1 97.56 79 ILE A C 1
ATOM 574 O O . ILE A 1 79 ? 6.801 18.422 20.938 1 97.56 79 ILE A O 1
ATOM 578 N N . THR A 1 80 ? 4.727 18.391 20.156 1 98.25 80 THR A N 1
ATOM 579 C CA . THR A 1 80 ? 4.098 18.203 21.469 1 98.25 80 THR A CA 1
ATOM 580 C C . THR A 1 80 ? 4.516 16.875 22.078 1 98.25 80 THR A C 1
ATOM 582 O O . THR A 1 80 ? 4.816 16.797 23.266 1 98.25 80 THR A O 1
ATOM 585 N N . GLU A 1 81 ? 4.441 15.805 21.266 1 98.06 81 GLU A N 1
ATOM 586 C CA . GLU A 1 81 ? 4.793 14.461 21.719 1 98.06 81 GLU A CA 1
ATOM 587 C C . GLU A 1 81 ? 5.426 13.648 20.594 1 98.06 81 GLU A C 1
ATOM 589 O O . GLU A 1 81 ? 4.922 13.641 19.469 1 98.06 81 GLU A O 1
ATOM 594 N N . LEU A 1 82 ? 6.562 13.078 20.922 1 97.56 82 LEU A N 1
ATOM 595 C CA . LEU A 1 82 ? 7.195 12.125 20 1 97.56 82 LEU A CA 1
ATOM 596 C C . LEU A 1 82 ? 7.227 10.727 20.609 1 97.56 82 LEU A C 1
ATOM 598 O O . LEU A 1 82 ? 7.77 10.531 21.703 1 97.56 82 LEU A O 1
ATOM 602 N N . ILE A 1 83 ? 6.629 9.844 19.953 1 97.75 83 ILE A N 1
ATOM 603 C CA . ILE A 1 83 ? 6.586 8.461 20.422 1 97.75 83 ILE A CA 1
ATOM 604 C C . ILE A 1 83 ? 7.488 7.594 19.547 1 97.75 83 ILE A C 1
ATOM 606 O O . ILE A 1 83 ? 7.312 7.531 18.328 1 97.75 83 ILE A O 1
ATOM 610 N N . LEU A 1 84 ? 8.438 6.965 20.156 1 96.25 84 LEU A N 1
ATOM 611 C CA . LEU A 1 84 ? 9.297 6.008 19.469 1 96.25 84 LEU A CA 1
ATOM 612 C C . LEU A 1 84 ? 8.727 4.598 19.578 1 96.25 84 LEU A C 1
ATOM 614 O O . LEU A 1 84 ? 8.25 4.195 20.641 1 96.25 84 LEU A O 1
ATOM 618 N N . VAL A 1 85 ? 8.688 3.889 18.453 1 96.88 85 VAL A N 1
ATOM 619 C CA . VAL A 1 85 ? 8.18 2.521 18.438 1 96.88 85 VAL A CA 1
ATOM 620 C C . VAL A 1 85 ? 9.219 1.589 17.812 1 96.88 85 VAL A C 1
ATOM 622 O O . VAL A 1 85 ? 10.102 2.033 17.078 1 96.88 85 VAL A O 1
ATOM 625 N N . PRO A 1 86 ? 9.117 0.327 18.062 1 94.19 86 PRO A N 1
ATOM 626 C CA . PRO A 1 86 ? 10.141 -0.605 17.594 1 94.19 86 PRO A CA 1
ATOM 627 C C . PRO A 1 86 ? 10.039 -0.896 16.094 1 94.19 86 PRO A C 1
ATOM 629 O O . PRO A 1 86 ? 11.047 -1.185 15.445 1 94.19 86 PRO A O 1
ATOM 632 N N . THR A 1 87 ? 8.789 -0.876 15.477 1 91.56 87 THR A N 1
ATOM 633 C CA . THR A 1 87 ? 8.648 -1.358 14.109 1 91.56 87 THR A CA 1
ATOM 634 C C . THR A 1 87 ? 7.75 -0.428 13.297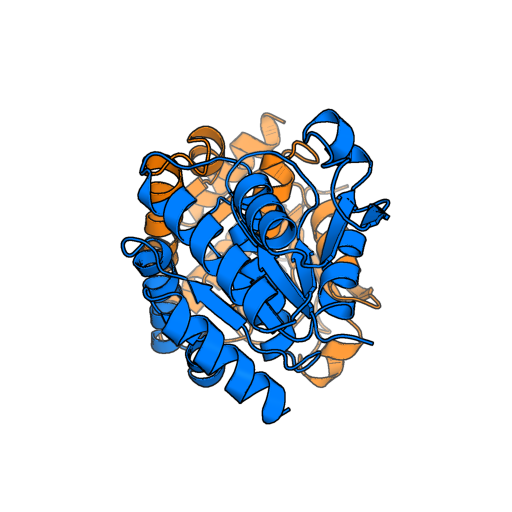 1 91.56 87 THR A C 1
ATOM 636 O O . THR A 1 87 ? 7 0.369 13.867 1 91.56 87 THR A O 1
ATOM 639 N N . MET A 1 88 ? 7.855 -0.593 11.984 1 91.06 88 MET A N 1
ATOM 640 C CA . MET A 1 88 ? 6.984 0.153 11.078 1 91.06 88 MET A CA 1
ATOM 641 C C . MET A 1 88 ? 5.523 -0.219 11.305 1 91.06 88 MET A C 1
ATOM 643 O O . MET A 1 88 ? 4.637 0.634 11.203 1 91.06 88 MET A O 1
ATOM 647 N N . HIS A 1 89 ? 5.293 -1.52 11.602 1 90.25 89 HIS A N 1
ATOM 648 C CA . HIS A 1 89 ? 3.938 -1.997 11.859 1 90.25 89 HIS A CA 1
ATOM 649 C C . HIS A 1 89 ? 3.342 -1.339 13.094 1 90.25 89 HIS A C 1
ATOM 651 O O . HIS A 1 89 ? 2.217 -0.833 13.055 1 90.25 89 HIS A O 1
ATOM 657 N N . GLU A 1 90 ? 4.07 -1.3 14.156 1 94 90 GLU A N 1
ATOM 658 C CA . GLU A 1 90 ? 3.611 -0.656 15.383 1 94 90 GLU A CA 1
ATOM 659 C C . GLU A 1 90 ? 3.383 0.838 15.172 1 94 90 GLU A C 1
ATOM 661 O O . GLU A 1 90 ? 2.471 1.422 15.758 1 94 90 GLU A O 1
ATOM 666 N N . ARG A 1 91 ? 4.223 1.433 14.344 1 95.75 91 ARG A N 1
ATOM 667 C CA . ARG A 1 91 ? 4.043 2.834 13.977 1 95.75 91 ARG A CA 1
ATOM 668 C C . ARG A 1 91 ? 2.672 3.066 13.352 1 95.75 91 ARG A C 1
ATOM 670 O O . ARG A 1 91 ? 1.9 3.9 13.828 1 95.75 91 ARG A O 1
ATOM 677 N N . LYS A 1 92 ? 2.354 2.301 12.328 1 94.38 92 LYS A N 1
ATOM 678 C CA . LYS A 1 92 ? 1.112 2.502 11.586 1 94.38 92 LYS A CA 1
ATOM 679 C C . LYS A 1 92 ? -0.103 2.189 12.453 1 94.38 92 LYS A C 1
ATOM 681 O O . LYS A 1 92 ? -1.105 2.904 12.414 1 94.38 92 LYS A O 1
ATOM 686 N N . LEU A 1 93 ? -0.017 1.153 13.227 1 92.88 93 LEU A N 1
ATOM 687 C CA . LEU A 1 93 ? -1.116 0.779 14.109 1 92.88 93 LEU A CA 1
ATOM 688 C C . LEU A 1 93 ? -1.396 1.882 15.125 1 92.88 93 LEU A C 1
ATOM 690 O O . LEU A 1 93 ? -2.553 2.24 15.352 1 92.88 93 LEU A O 1
ATOM 694 N N . LEU A 1 94 ? -0.331 2.41 15.742 1 96.69 94 LEU A N 1
ATOM 695 C CA . LEU A 1 94 ? -0.499 3.461 16.734 1 96.69 94 LEU A CA 1
ATOM 696 C C . LEU A 1 94 ? -1.077 4.723 16.109 1 96.69 94 LEU A C 1
ATOM 698 O O . LEU A 1 94 ? -1.957 5.363 16.688 1 96.69 94 LEU A O 1
ATOM 702 N N . MET A 1 95 ? -0.593 5.07 14.945 1 97.81 95 MET A N 1
ATOM 703 C CA . MET A 1 95 ? -1.128 6.23 14.234 1 97.81 95 MET A CA 1
ATOM 704 C C . MET A 1 95 ? -2.609 6.043 13.922 1 97.81 95 MET A C 1
ATOM 706 O O . MET A 1 95 ? -3.395 6.984 14.031 1 97.81 95 MET A O 1
ATOM 710 N N . TYR A 1 96 ? -2.936 4.855 13.586 1 95.19 96 TYR A N 1
ATOM 711 C CA . TYR A 1 96 ? -4.332 4.531 13.328 1 95.19 96 TYR A CA 1
ATOM 712 C C . TYR A 1 96 ? -5.172 4.676 14.594 1 95.19 96 TYR A C 1
ATOM 714 O O . TYR A 1 96 ? -6.242 5.289 14.562 1 95.19 96 TYR A O 1
ATOM 722 N N . GLU A 1 97 ? -4.664 4.152 15.68 1 94.75 97 GLU A N 1
ATOM 723 C CA . GLU A 1 97 ? -5.398 4.164 16.938 1 94.75 97 GLU A CA 1
ATOM 724 C C . GLU A 1 97 ? -5.59 5.59 17.453 1 94.75 97 GLU A C 1
ATOM 726 O O . GLU A 1 97 ? -6.621 5.91 18.047 1 94.75 97 GLU A O 1
ATOM 731 N N . LYS A 1 98 ? -4.719 6.426 17.141 1 97.25 98 LYS A N 1
ATOM 732 C CA . LYS A 1 98 ? -4.715 7.77 17.719 1 97.25 98 LYS A CA 1
ATOM 733 C C . LYS A 1 98 ? -5.512 8.742 16.844 1 97.25 98 LYS A C 1
ATOM 735 O O . LYS A 1 98 ? -5.68 9.906 17.203 1 97.25 98 LYS A O 1
ATOM 740 N N . SER A 1 99 ? -6.039 8.289 15.734 1 97.88 99 SER A N 1
ATOM 741 C CA . SER A 1 99 ? -6.617 9.234 14.781 1 97.88 99 SER A CA 1
ATOM 742 C C . SER A 1 99 ? -8.055 8.867 14.445 1 97.88 99 SER A C 1
ATOM 744 O O . SER A 1 99 ? -8.406 7.688 14.383 1 97.88 99 SER A O 1
ATOM 746 N N . LEU A 1 100 ? -8.812 9.859 14.195 1 96.88 100 LEU A N 1
ATOM 747 C CA . LEU A 1 100 ? -10.203 9.648 13.812 1 96.88 100 LEU A CA 1
ATOM 748 C C . LEU A 1 100 ? -10.352 9.594 12.297 1 96.88 100 LEU A C 1
ATOM 750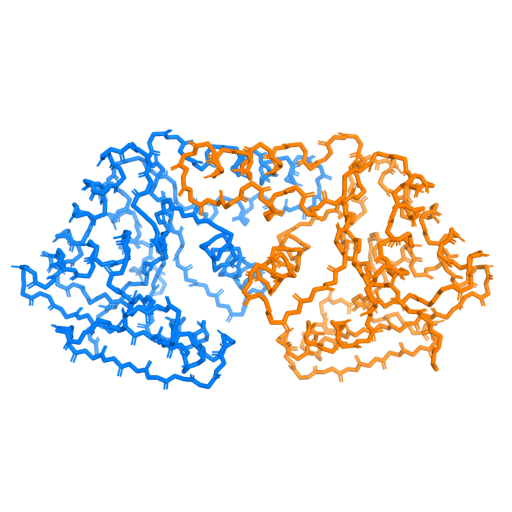 O O . LEU A 1 100 ? -11.359 9.109 11.781 1 96.88 100 LEU A O 1
ATOM 754 N N . ALA A 1 101 ? -9.383 10.109 11.625 1 98 101 ALA A N 1
ATOM 755 C CA . ALA A 1 101 ? -9.375 10.156 10.164 1 98 101 ALA A CA 1
ATOM 756 C C . ALA A 1 101 ? -7.961 10.32 9.625 1 98 101 ALA A C 1
ATOM 758 O O . ALA A 1 101 ? -7.016 10.523 10.391 1 98 101 ALA A O 1
ATOM 759 N N . PHE A 1 102 ? -7.871 10.219 8.336 1 98.75 102 PHE A N 1
ATOM 760 C CA . PHE A 1 102 ? -6.57 10.258 7.68 1 98.75 102 PHE A CA 1
ATOM 761 C C . PHE A 1 102 ? -6.605 11.148 6.445 1 98.75 102 PHE A C 1
ATOM 763 O O . PHE A 1 102 ? -7.598 11.164 5.715 1 98.75 102 PHE A O 1
ATOM 770 N N . ILE A 1 103 ? -5.555 11.859 6.258 1 98.88 103 ILE A N 1
ATOM 771 C CA . ILE A 1 103 ? -5.359 12.641 5.047 1 98.88 103 ILE A CA 1
ATOM 772 C C . ILE A 1 103 ? -3.977 12.352 4.461 1 98.88 103 ILE A C 1
ATOM 774 O O . ILE A 1 103 ? -2.977 12.375 5.184 1 98.88 103 ILE A O 1
ATOM 778 N N . ALA A 1 104 ? -3.943 12.094 3.207 1 98.88 104 ALA A N 1
ATOM 779 C CA . ALA A 1 104 ? -2.658 11.945 2.531 1 98.88 104 ALA A CA 1
ATOM 780 C C . ALA A 1 104 ? -2.348 13.164 1.67 1 98.88 104 ALA A C 1
ATOM 782 O O . ALA A 1 104 ? -3.197 13.625 0.901 1 98.88 104 ALA A O 1
ATOM 783 N N . LEU A 1 105 ? -1.206 13.719 1.874 1 98.88 105 LEU A N 1
ATOM 784 C CA . LEU A 1 105 ? -0.587 14.656 0.949 1 98.88 105 LEU A CA 1
ATOM 785 C C . LEU A 1 105 ? 0.392 13.945 0.021 1 98.88 105 LEU A C 1
ATOM 787 O O . LEU A 1 105 ? 0.727 12.781 0.241 1 98.88 105 LEU A O 1
ATOM 791 N N . PRO A 1 106 ? 0.849 14.664 -1.048 1 98.88 106 PRO A N 1
ATOM 792 C CA . PRO A 1 106 ? 1.836 14.047 -1.939 1 98.88 106 PRO A CA 1
ATOM 793 C C . PRO A 1 106 ? 3.033 13.469 -1.187 1 98.88 106 PRO A C 1
ATOM 795 O O . PRO A 1 106 ? 3.461 14.031 -0.175 1 98.88 106 PRO A O 1
ATOM 798 N N . GLY A 1 107 ? 3.543 12.406 -1.656 1 98.69 107 GLY A N 1
ATOM 799 C CA . GLY A 1 107 ? 4.656 11.695 -1.054 1 98.69 107 GLY A CA 1
ATOM 800 C C . GLY A 1 107 ? 5.184 10.57 -1.922 1 98.69 107 GLY A C 1
ATOM 801 O O . GLY A 1 107 ? 4.906 10.516 -3.121 1 98.69 107 GLY A O 1
ATOM 802 N N . GLY A 1 108 ? 6.047 9.812 -1.364 1 98.19 108 GLY A N 1
ATOM 803 C CA . GLY A 1 108 ? 6.648 8.703 -2.076 1 98.19 108 GLY A CA 1
ATOM 804 C C . GLY A 1 108 ? 5.98 7.371 -1.775 1 98.19 108 GLY A C 1
ATOM 805 O O . GLY A 1 108 ? 4.77 7.316 -1.551 1 98.19 108 GLY A O 1
ATOM 806 N N . ILE A 1 109 ? 6.777 6.328 -1.825 1 97.5 109 ILE A N 1
ATOM 807 C CA . ILE A 1 109 ? 6.277 4.965 -1.693 1 97.5 109 ILE A CA 1
ATOM 808 C C . ILE A 1 109 ? 5.797 4.727 -0.264 1 97.5 109 ILE A C 1
ATOM 810 O O . ILE A 1 109 ? 4.84 3.982 -0.042 1 97.5 109 ILE A O 1
ATOM 814 N N . GLY A 1 110 ? 6.43 5.312 0.715 1 96.19 110 GLY A N 1
ATOM 815 C CA . GLY A 1 110 ? 5.973 5.195 2.092 1 96.19 110 GLY A CA 1
ATOM 816 C C . GLY A 1 110 ? 4.598 5.789 2.318 1 96.19 110 GLY A C 1
ATOM 817 O O . GLY A 1 110 ? 3.752 5.176 2.977 1 96.19 110 GLY A O 1
ATOM 818 N N . THR A 1 111 ? 4.371 6.934 1.771 1 98.31 111 THR A N 1
ATOM 819 C CA . THR A 1 111 ? 3.064 7.574 1.855 1 98.31 111 THR A CA 1
ATOM 820 C C . THR A 1 111 ? 2 6.727 1.166 1 98.31 111 THR A C 1
ATOM 822 O O . THR A 1 111 ? 0.916 6.516 1.715 1 98.31 111 THR A O 1
ATOM 825 N N . LEU A 1 112 ? 2.34 6.246 0.021 1 98.31 112 LEU A N 1
ATOM 826 C CA . LEU A 1 112 ? 1.424 5.375 -0.706 1 98.31 112 LEU A CA 1
ATOM 827 C C . LEU A 1 112 ? 1.091 4.129 0.112 1 98.31 112 LEU A C 1
ATOM 829 O O . LEU A 1 112 ? -0.067 3.709 0.166 1 98.31 112 LEU A O 1
ATOM 833 N N . GLU A 1 113 ? 2.082 3.564 0.699 1 96.81 113 GLU A N 1
ATOM 834 C CA . GLU A 1 113 ? 1.892 2.375 1.525 1 96.81 113 GLU A CA 1
ATOM 835 C C . GLU A 1 113 ? 0.938 2.654 2.684 1 96.81 113 GLU A C 1
ATOM 837 O O . GLU A 1 113 ? 0.028 1.865 2.947 1 96.81 113 GLU A O 1
ATOM 842 N N . GLU A 1 114 ? 1.122 3.764 3.361 1 96.81 114 GLU A N 1
ATOM 843 C CA . GLU A 1 114 ? 0.276 4.141 4.488 1 96.81 114 GLU A CA 1
ATOM 844 C C . GLU A 1 114 ? -1.169 4.355 4.051 1 96.81 114 GLU A C 1
ATOM 846 O O . GLU A 1 114 ? -2.098 3.85 4.684 1 96.81 114 GLU A O 1
ATOM 851 N N . LEU A 1 115 ? -1.327 5 2.957 1 97 115 LEU A N 1
ATOM 852 C CA . LEU A 1 115 ? -2.645 5.305 2.408 1 97 115 LEU A CA 1
ATOM 853 C C . LEU A 1 115 ? -3.383 4.023 2.029 1 97 115 LEU A C 1
ATOM 855 O O . LEU A 1 115 ? -4.551 3.852 2.383 1 97 115 LEU A O 1
ATOM 859 N N . VAL A 1 116 ? -2.729 3.213 1.35 1 96.88 116 VAL A N 1
ATOM 860 C CA . VAL A 1 116 ? -3.365 1.999 0.845 1 96.88 116 VAL A CA 1
ATOM 861 C C . VAL A 1 116 ? -3.684 1.061 2.008 1 96.88 116 VAL A C 1
ATOM 863 O O . VAL A 1 116 ? -4.703 0.367 1.991 1 96.88 116 VAL A O 1
ATOM 866 N N . GLU A 1 117 ? -2.85 1.052 3.002 1 95 117 GLU A N 1
ATOM 867 C CA . GLU A 1 117 ? -3.123 0.217 4.168 1 95 117 GLU A CA 1
ATOM 868 C C . GLU A 1 117 ? -4.41 0.648 4.867 1 95 117 GLU A C 1
ATOM 870 O O . GLU A 1 117 ? -5.242 -0.19 5.215 1 95 117 GLU A O 1
ATOM 875 N N . VAL A 1 118 ? -4.586 1.916 5.055 1 95.38 118 VAL A N 1
ATOM 876 C CA . VAL A 1 118 ? -5.809 2.424 5.668 1 95.38 118 VAL A CA 1
ATOM 877 C C . VAL A 1 118 ? -7.016 2.033 4.816 1 95.38 118 VAL A C 1
ATOM 879 O O . VAL A 1 118 ? -8.039 1.583 5.344 1 95.38 118 VAL A O 1
ATOM 882 N N . SER A 1 119 ? -6.852 2.191 3.514 1 94.81 119 SER A N 1
ATOM 883 C CA . SER A 1 119 ? -7.93 1.828 2.602 1 94.81 119 SER A CA 1
ATOM 884 C C . SER A 1 119 ? -8.258 0.344 2.701 1 94.81 119 SER A C 1
ATOM 886 O O . SER A 1 119 ? -9.438 -0.035 2.719 1 94.81 119 SER A O 1
ATOM 888 N N . SER A 1 120 ? -7.227 -0.476 2.783 1 92.81 120 SER A N 1
ATOM 889 C CA . SER A 1 120 ? -7.418 -1.916 2.912 1 92.81 120 SER A CA 1
ATOM 890 C C . SER A 1 120 ? -8.109 -2.266 4.227 1 92.81 120 SER A C 1
ATOM 892 O O . SER A 1 120 ? -9.008 -3.107 4.254 1 92.81 120 SER A O 1
ATOM 894 N N . TRP A 1 121 ? -7.703 -1.604 5.301 1 89.38 121 TRP A N 1
ATOM 895 C CA . TRP A 1 121 ? -8.328 -1.836 6.602 1 89.38 121 TRP A CA 1
ATOM 896 C C . TRP A 1 121 ? -9.805 -1.458 6.57 1 89.38 121 TRP A C 1
ATOM 898 O O . TRP A 1 121 ? -10.641 -2.174 7.117 1 89.38 121 TRP A O 1
ATOM 908 N N . ASN A 1 122 ? -10.109 -0.376 5.938 1 90.5 122 ASN A N 1
ATOM 909 C CA . ASN A 1 122 ? -11.492 0.05 5.785 1 90.5 122 ASN A CA 1
ATOM 910 C C . ASN A 1 122 ? -12.305 -0.961 4.977 1 90.5 122 ASN A C 1
ATOM 912 O O . ASN A 1 122 ? -13.438 -1.276 5.336 1 90.5 122 ASN A O 1
ATOM 916 N N . GLN A 1 123 ? -11.719 -1.469 3.904 1 88.62 123 GLN A N 1
ATOM 917 C CA . GLN A 1 123 ? -12.398 -2.443 3.055 1 88.62 123 GLN A CA 1
ATOM 918 C C . GLN A 1 123 ? -12.695 -3.727 3.824 1 88.62 123 GLN A C 1
ATOM 920 O O . GLN A 1 123 ? -13.758 -4.328 3.646 1 88.62 123 GLN A O 1
ATOM 925 N N . LEU A 1 124 ? -11.781 -4.141 4.664 1 83.62 124 LEU A N 1
ATOM 926 C CA . LEU A 1 124 ? -11.914 -5.395 5.398 1 83.62 124 LEU A CA 1
ATOM 927 C C . LEU A 1 124 ? -12.867 -5.238 6.578 1 83.62 124 LEU A C 1
ATOM 929 O O . LEU A 1 124 ? -13.266 -6.227 7.195 1 83.62 124 LEU A O 1
ATOM 933 N N . GLY A 1 125 ? -13.281 -3.947 6.809 1 79.88 125 GLY A N 1
ATOM 934 C CA . GLY A 1 125 ? -14.188 -3.686 7.918 1 79.88 125 GLY A CA 1
ATOM 935 C C . GLY A 1 125 ? -13.508 -3.773 9.273 1 79.88 125 GLY A C 1
ATOM 936 O O . GLY A 1 125 ? -14.18 -3.926 10.297 1 79.88 125 GLY A O 1
ATOM 937 N N . VAL A 1 126 ? -12.25 -3.875 9.273 1 74.12 126 VAL A N 1
ATOM 938 C CA . VAL A 1 126 ? -11.508 -3.846 10.531 1 74.12 126 VAL A CA 1
ATOM 939 C C . VAL A 1 126 ? -11.703 -2.496 11.219 1 74.12 126 VAL A C 1
ATOM 941 O O . VAL A 1 126 ? -11.891 -2.434 12.438 1 74.12 126 VAL A O 1
ATOM 944 N N . PHE A 1 127 ? -11.719 -1.498 10.375 1 78.88 127 PHE A N 1
ATOM 945 C CA . PHE A 1 127 ? -11.992 -0.143 10.836 1 78.88 127 PHE A CA 1
ATOM 946 C C . PHE A 1 127 ? -12.805 0.624 9.797 1 78.88 127 PHE A C 1
ATOM 948 O O . PHE A 1 127 ? -13.055 0.12 8.695 1 78.88 127 PHE A O 1
ATOM 955 N N . SER A 1 128 ? -13.406 1.639 10.188 1 87.06 128 SER A N 1
ATOM 956 C CA . SER A 1 128 ? -14.109 2.559 9.297 1 87.06 128 SER A CA 1
ATOM 957 C C . SER A 1 128 ? -13.781 4.008 9.641 1 87.06 128 SER A C 1
ATOM 959 O O . SER A 1 128 ? -14.508 4.645 10.414 1 87.06 128 SER A O 1
ATOM 961 N N . LYS A 1 129 ? -12.656 4.383 9.156 1 94.81 129 LYS A N 1
ATOM 962 C CA . LYS A 1 129 ? -12.242 5.766 9.391 1 94.81 129 LYS A CA 1
ATOM 963 C C . LYS A 1 129 ? -12.086 6.523 8.078 1 94.81 129 LYS A C 1
ATOM 965 O O . LYS A 1 129 ? -11.531 5.996 7.113 1 94.81 129 LYS A O 1
ATOM 970 N N . PRO A 1 130 ? -12.539 7.73 8.047 1 96.94 130 PRO A N 1
ATOM 971 C CA . PRO A 1 130 ? -12.461 8.516 6.809 1 96.94 130 PRO A CA 1
ATOM 972 C C . PRO A 1 130 ? -11.023 8.688 6.312 1 96.94 130 PRO A C 1
ATOM 974 O O . PRO A 1 130 ? -10.109 8.859 7.117 1 96.94 130 PRO A O 1
ATOM 977 N N . LEU A 1 131 ? -10.922 8.578 5.023 1 97.94 131 LEU A N 1
ATOM 978 C CA . LEU A 1 131 ? -9.648 8.781 4.34 1 97.94 131 LEU A CA 1
ATOM 979 C C . LEU A 1 131 ? -9.789 9.828 3.238 1 97.94 131 LEU A C 1
ATOM 981 O O . LEU A 1 131 ? -10.703 9.758 2.418 1 97.94 131 LEU A O 1
ATOM 985 N N . GLY A 1 132 ? -8.898 10.82 3.266 1 98.62 132 GLY A N 1
ATOM 986 C CA . GLY A 1 132 ? -8.898 11.867 2.252 1 98.62 132 GLY A CA 1
ATOM 987 C C . GLY A 1 132 ? -7.559 12.031 1.563 1 98.62 132 GLY A C 1
ATOM 988 O O . GLY A 1 132 ? -6.508 11.797 2.172 1 98.62 132 GLY A O 1
ATOM 989 N N . LEU A 1 133 ? -7.578 12.391 0.299 1 98.81 133 LEU A N 1
ATOM 990 C CA . LEU A 1 133 ? -6.402 12.773 -0.479 1 98.81 133 LEU A CA 1
ATOM 991 C C . LEU A 1 133 ? -6.441 14.258 -0.833 1 98.81 133 LEU A C 1
ATOM 993 O O . LEU A 1 133 ? -7.387 14.719 -1.475 1 98.81 133 LEU A O 1
ATOM 997 N N . LEU A 1 134 ? -5.469 14.953 -0.327 1 98.88 134 LEU A N 1
ATOM 998 C CA . LEU A 1 134 ? -5.285 16.312 -0.827 1 98.88 134 LEU A CA 1
ATOM 999 C C . LEU A 1 134 ? -4.543 16.312 -2.158 1 98.88 134 LEU A C 1
ATOM 1001 O O . LEU A 1 134 ? -3.312 16.25 -2.189 1 98.88 134 LEU A O 1
ATOM 1005 N N . ASP A 1 135 ? -5.277 16.406 -3.254 1 98.69 135 ASP A N 1
ATOM 1006 C CA . ASP A 1 135 ? -4.777 16.203 -4.609 1 98.69 135 ASP A CA 1
ATOM 1007 C C . ASP A 1 135 ? -4.16 17.484 -5.168 1 98.69 135 ASP A C 1
ATOM 1009 O O . ASP A 1 135 ? -4.691 18.062 -6.109 1 98.69 135 ASP A O 1
ATOM 1013 N N . VAL A 1 136 ? -2.994 17.781 -4.621 1 98.38 136 VAL A N 1
ATOM 1014 C CA . VAL A 1 136 ? -2.26 18.969 -5.035 1 98.38 136 VAL A CA 1
ATOM 1015 C C . VAL A 1 136 ? -1.739 18.781 -6.457 1 98.38 136 VAL A C 1
ATOM 1017 O O . VAL A 1 136 ? -1.015 17.828 -6.742 1 98.38 136 VAL A O 1
ATOM 1020 N N . ASN A 1 137 ? -2.064 19.641 -7.395 1 96.56 137 ASN A N 1
ATOM 1021 C CA . ASN A 1 137 ? -1.593 19.625 -8.773 1 96.56 137 ASN A CA 1
ATOM 1022 C C . ASN A 1 137 ? -1.91 18.297 -9.453 1 96.56 137 ASN A C 1
ATOM 1024 O O . ASN A 1 137 ? -1.137 17.812 -10.289 1 96.56 137 ASN A O 1
ATOM 1028 N N . GLY A 1 138 ? -2.961 17.703 -9.055 1 98.19 138 GLY A N 1
ATOM 1029 C CA . GLY A 1 138 ? -3.354 16.453 -9.672 1 98.19 138 GLY A CA 1
ATOM 1030 C C . GLY A 1 138 ? -2.424 15.297 -9.336 1 98.19 138 GLY A C 1
ATOM 1031 O O . GLY A 1 138 ? -2.326 14.328 -10.094 1 98.19 138 GLY A O 1
ATOM 1032 N N . PHE A 1 139 ? -1.684 15.398 -8.211 1 98.81 139 PHE A N 1
ATOM 1033 C CA . PHE A 1 139 ? -0.632 14.453 -7.848 1 98.81 139 PHE A CA 1
ATOM 1034 C C . PHE A 1 139 ? -1.174 13.031 -7.809 1 98.81 139 PHE A C 1
ATOM 1036 O O . PHE A 1 139 ? -0.479 12.086 -8.188 1 98.81 139 PHE A O 1
ATOM 1043 N N . PHE A 1 140 ? -2.406 12.836 -7.383 1 98.81 140 PHE A N 1
ATOM 1044 C CA . PHE A 1 140 ? -2.938 11.508 -7.102 1 98.81 140 PHE A CA 1
ATOM 1045 C C . PHE A 1 140 ? -3.764 11 -8.273 1 98.81 140 PHE A C 1
ATOM 1047 O O . PHE A 1 140 ? -4.32 9.898 -8.219 1 98.81 140 PHE A O 1
ATOM 1054 N N . GLN A 1 141 ? -3.855 11.75 -9.344 1 98.75 141 GLN A N 1
ATOM 1055 C CA . GLN A 1 141 ? -4.742 11.383 -10.445 1 98.75 141 GLN A CA 1
ATOM 1056 C C . GLN A 1 141 ? -4.352 10.023 -11.031 1 98.75 141 GLN A C 1
ATOM 1058 O O . GLN A 1 141 ? -5.219 9.188 -11.289 1 98.75 141 GLN A O 1
ATOM 1063 N N . PRO A 1 142 ? -3.043 9.75 -11.25 1 98.81 142 PRO A N 1
ATOM 1064 C CA . PRO A 1 142 ? -2.709 8.422 -11.766 1 98.81 142 PRO A CA 1
ATOM 1065 C C . PRO A 1 142 ? -3.096 7.301 -10.805 1 98.81 142 PRO A C 1
ATOM 1067 O O . PRO A 1 142 ? -3.541 6.238 -11.242 1 98.81 142 PRO A O 1
ATOM 1070 N N . LEU A 1 143 ? -2.926 7.488 -9.508 1 98.69 143 LEU A N 1
ATOM 1071 C CA . LEU A 1 143 ? -3.355 6.504 -8.516 1 98.69 143 LEU A CA 1
ATOM 1072 C C . LEU A 1 143 ? -4.863 6.277 -8.594 1 98.69 143 LEU A C 1
ATOM 1074 O O . LEU A 1 143 ? -5.324 5.133 -8.57 1 98.69 143 LEU A O 1
ATOM 1078 N N . LEU A 1 144 ? -5.574 7.371 -8.688 1 98.56 144 LEU A N 1
ATOM 1079 C CA . LEU A 1 144 ? -7.027 7.273 -8.789 1 98.56 144 LEU A CA 1
ATOM 1080 C C . LEU A 1 144 ? -7.438 6.516 -10.047 1 98.56 144 LEU A C 1
ATOM 1082 O O . LEU A 1 144 ? -8.406 5.758 -10.023 1 98.56 144 LEU A O 1
ATOM 1086 N N . ASN A 1 145 ? -6.707 6.762 -11.102 1 98.75 145 ASN A N 1
ATOM 1087 C CA . ASN A 1 145 ? -6.949 5.996 -12.32 1 98.75 145 ASN A CA 1
ATOM 1088 C C . ASN A 1 145 ? -6.746 4.5 -12.094 1 98.75 145 ASN A C 1
ATOM 1090 O O . ASN A 1 145 ? -7.492 3.68 -12.625 1 98.75 145 ASN A O 1
ATOM 1094 N N . GLN A 1 146 ? -5.742 4.145 -11.32 1 98.81 146 GLN A N 1
ATOM 1095 C CA . GLN A 1 146 ? -5.52 2.74 -11 1 98.81 146 GLN A CA 1
ATOM 1096 C C . GLN A 1 146 ? -6.688 2.166 -10.203 1 98.81 146 GLN A C 1
ATOM 1098 O O . GLN A 1 146 ? -7.16 1.063 -10.484 1 98.81 146 GLN A O 1
ATOM 1103 N N . LEU A 1 147 ? -7.133 2.895 -9.195 1 98.62 147 LEU A N 1
ATOM 1104 C CA . LEU A 1 147 ? -8.25 2.428 -8.383 1 98.62 147 LEU A CA 1
ATOM 1105 C C . LEU A 1 147 ? -9.516 2.281 -9.227 1 98.62 147 LEU A C 1
ATOM 1107 O O . LEU A 1 147 ? -10.242 1.292 -9.102 1 98.62 147 LEU A O 1
ATOM 1111 N N . ASN A 1 148 ? -9.766 3.26 -10.086 1 98.75 148 ASN A N 1
ATOM 1112 C CA . ASN A 1 148 ? -10.898 3.17 -11 1 98.75 148 ASN A CA 1
ATOM 1113 C C . ASN A 1 148 ? -10.781 1.957 -11.914 1 98.75 148 ASN A C 1
ATOM 1115 O O . ASN A 1 148 ? -11.773 1.287 -12.195 1 98.75 148 ASN A O 1
ATOM 1119 N N . HIS A 1 149 ? -9.562 1.765 -12.391 1 98.75 149 HIS A N 1
ATOM 1120 C CA . HIS A 1 149 ? -9.312 0.616 -13.258 1 98.75 149 HIS A CA 1
ATOM 1121 C C . HIS A 1 149 ? -9.594 -0.693 -12.523 1 98.75 149 HIS A C 1
ATOM 1123 O O . HIS A 1 149 ? -10.164 -1.62 -13.094 1 98.75 149 HIS A O 1
ATOM 1129 N N . MET A 1 150 ? -9.195 -0.808 -11.266 1 98.81 150 MET A N 1
ATOM 1130 C CA . MET A 1 150 ? -9.477 -1.981 -10.438 1 98.81 150 MET A CA 1
ATOM 1131 C C . MET A 1 150 ? -10.977 -2.225 -10.328 1 98.81 150 MET A C 1
ATOM 1133 O O . MET A 1 150 ? -11.438 -3.369 -10.398 1 98.81 150 MET A O 1
ATOM 1137 N N . VAL A 1 151 ? -11.734 -1.119 -10.148 1 98.69 151 VAL A N 1
ATOM 1138 C CA . VAL A 1 151 ? -13.188 -1.241 -10.078 1 98.69 151 VAL A CA 1
ATOM 1139 C C . VAL A 1 151 ? -13.727 -1.758 -11.414 1 98.69 151 VAL A C 1
ATOM 1141 O O . VAL A 1 151 ? -14.484 -2.73 -11.453 1 98.69 151 VAL A O 1
ATOM 1144 N N . GLY A 1 152 ? -13.344 -1.139 -12.508 1 98.62 152 GLY A N 1
ATOM 1145 C CA . GLY A 1 152 ? -13.828 -1.501 -13.836 1 98.62 152 GLY A CA 1
ATOM 1146 C C . GLY A 1 152 ? -13.508 -2.936 -14.211 1 98.62 152 GLY A C 1
ATOM 1147 O O . GLY A 1 152 ? -14.289 -3.586 -14.906 1 98.62 152 GLY A O 1
ATOM 1148 N N . GLU A 1 153 ? -12.328 -3.4 -13.703 1 98.62 153 GLU A N 1
ATOM 1149 C CA . GLU A 1 153 ? -11.875 -4.738 -14.055 1 98.62 153 GLU A CA 1
ATOM 1150 C C . GLU A 1 153 ? -12.359 -5.773 -13.047 1 98.62 153 GLU A C 1
ATOM 1152 O O . GLU A 1 153 ? -11.992 -6.949 -13.125 1 98.62 153 GLU A O 1
ATOM 1157 N N . GLY A 1 154 ? -13.117 -5.352 -12.008 1 98.44 154 GLY A N 1
ATOM 1158 C CA . GLY A 1 154 ? -13.812 -6.273 -11.125 1 98.44 154 GLY A CA 1
ATOM 1159 C C . GLY A 1 154 ? -12.984 -6.691 -9.922 1 98.44 154 GLY A C 1
ATOM 1160 O O . GLY A 1 154 ? -13.305 -7.68 -9.258 1 98.44 154 GLY A O 1
ATOM 1161 N N . PHE A 1 155 ? -11.891 -5.922 -9.609 1 98.56 155 PHE A N 1
ATOM 1162 C CA . PHE A 1 155 ? -11 -6.32 -8.531 1 98.56 155 PHE A CA 1
ATOM 1163 C C . PHE A 1 155 ? -11.242 -5.469 -7.285 1 98.56 155 PHE A C 1
ATOM 1165 O O . PHE A 1 155 ? -10.695 -5.75 -6.219 1 98.56 155 PHE A O 1
ATOM 1172 N N . LEU A 1 156 ? -12.047 -4.461 -7.367 1 98.19 156 LEU A N 1
ATOM 1173 C CA . LEU A 1 156 ? -12.305 -3.529 -6.277 1 98.19 156 LEU A CA 1
ATOM 1174 C C . LEU A 1 156 ? -13.75 -3.053 -6.305 1 98.19 156 LEU A C 1
ATOM 1176 O O . LEU A 1 156 ? -14.281 -2.723 -7.367 1 98.19 156 LEU A O 1
ATOM 1180 N N . ASP A 1 157 ? -14.383 -3.07 -5.176 1 96.69 157 ASP A N 1
ATOM 1181 C CA . ASP A 1 157 ? -15.734 -2.535 -5.094 1 96.69 157 ASP A CA 1
ATOM 1182 C C . ASP A 1 157 ? -15.742 -1.02 -5.273 1 96.69 157 ASP A C 1
ATOM 1184 O O . ASP A 1 157 ? -14.875 -0.323 -4.734 1 96.69 157 ASP A O 1
ATOM 1188 N N . SER A 1 158 ? -16.766 -0.535 -5.949 1 97.06 158 SER A N 1
ATOM 1189 C CA . SER A 1 158 ? -16.891 0.908 -6.129 1 97.06 158 SER A CA 1
ATOM 1190 C C . SER A 1 158 ? -17.031 1.621 -4.789 1 97.06 158 SER A C 1
ATOM 1192 O O . SER A 1 158 ? -16.578 2.76 -4.637 1 97.06 158 SER A O 1
ATOM 1194 N N . GLN A 1 159 ? -17.578 0.966 -3.824 1 93.56 159 GLN A N 1
ATOM 1195 C CA . GLN A 1 159 ? -17.766 1.547 -2.5 1 93.56 159 GLN A CA 1
ATOM 1196 C C . GLN A 1 159 ? -16.438 1.898 -1.854 1 93.56 159 GLN A C 1
ATOM 1198 O O . GLN A 1 159 ? -16.297 2.941 -1.21 1 93.56 159 GLN A O 1
ATOM 1203 N N . THR A 1 160 ? -15.484 0.971 -2.016 1 94.12 160 THR A N 1
ATOM 1204 C CA . THR A 1 160 ? -14.164 1.226 -1.461 1 94.12 160 THR A CA 1
ATOM 1205 C C . THR A 1 160 ? -13.523 2.439 -2.129 1 94.12 160 THR A C 1
ATOM 1207 O O . THR A 1 160 ? -13 3.324 -1.449 1 94.12 160 THR A O 1
ATOM 1210 N N . ARG A 1 161 ? -13.562 2.506 -3.404 1 96.12 161 ARG A N 1
ATOM 1211 C CA . ARG A 1 161 ? -13.023 3.631 -4.164 1 96.12 161 ARG A CA 1
ATOM 1212 C C . ARG A 1 161 ? -13.75 4.926 -3.811 1 96.12 161 ARG A C 1
ATOM 1214 O O . ARG A 1 161 ? -13.109 5.961 -3.592 1 96.12 161 ARG A O 1
ATOM 1221 N N . ASP A 1 162 ? -15.062 4.855 -3.699 1 94.25 162 ASP A N 1
ATOM 1222 C CA . ASP A 1 162 ? -15.891 6.031 -3.449 1 94.25 162 ASP A CA 1
ATOM 1223 C C . ASP A 1 162 ? -15.742 6.516 -2.01 1 94.25 162 ASP A C 1
ATOM 1225 O O . ASP A 1 162 ? -16.109 7.645 -1.685 1 94.25 162 ASP A O 1
ATOM 1229 N N . GLY A 1 163 ? -15.219 5.688 -1.169 1 92.75 163 GLY A N 1
ATOM 1230 C CA . GLY A 1 163 ? -15.023 6.035 0.231 1 92.75 163 GLY A CA 1
ATOM 1231 C C . GLY A 1 163 ? -13.867 6.992 0.458 1 92.75 163 GLY A C 1
ATOM 1232 O O . GLY A 1 163 ? -13.758 7.59 1.529 1 92.75 163 GLY A O 1
ATOM 1233 N N . ILE A 1 164 ? -13.023 7.145 -0.518 1 97.06 164 ILE A N 1
ATOM 1234 C CA . ILE A 1 164 ? -11.883 8.047 -0.414 1 97.06 164 ILE A CA 1
ATOM 1235 C C . ILE A 1 164 ? -12.305 9.453 -0.84 1 97.06 164 ILE A C 1
ATOM 1237 O O . ILE A 1 164 ? -12.766 9.656 -1.967 1 97.06 164 ILE A O 1
ATOM 1241 N N . GLU A 1 165 ? -12.172 10.43 0.054 1 97.75 165 GLU A N 1
ATOM 1242 C CA . GLU A 1 165 ? -12.453 11.828 -0.264 1 97.75 165 GLU A CA 1
ATOM 1243 C C . GLU A 1 165 ? -11.281 12.469 -1.002 1 97.75 165 GLU A C 1
ATOM 1245 O O . GLU A 1 165 ? -10.148 12.453 -0.515 1 97.75 165 GLU A O 1
ATOM 1250 N N . ILE A 1 166 ? -11.547 13.016 -2.176 1 98.5 166 ILE A N 1
ATOM 1251 C CA . ILE A 1 166 ? -10.469 13.594 -2.973 1 98.5 166 ILE A CA 1
ATOM 1252 C C . ILE A 1 166 ? -10.797 15.047 -3.301 1 98.5 166 ILE A C 1
ATOM 1254 O O . ILE A 1 166 ? -11.828 15.336 -3.91 1 98.5 166 ILE A O 1
ATOM 1258 N N . HIS A 1 167 ? -9.938 15.898 -2.873 1 98.44 167 HIS A N 1
ATOM 1259 C CA . HIS A 1 167 ? -10.109 17.312 -3.188 1 98.44 167 HIS A CA 1
ATOM 1260 C C . HIS A 1 167 ? -8.758 18 -3.342 1 98.44 167 HIS A C 1
ATOM 1262 O O . HIS A 1 167 ? -7.785 17.641 -2.682 1 98.44 167 HIS A O 1
ATOM 1268 N N . SER A 1 168 ? -8.656 19.047 -4.223 1 98.06 168 SER A N 1
ATOM 1269 C CA . SER A 1 168 ? -7.457 19.859 -4.352 1 98.06 168 SER A CA 1
ATOM 1270 C C . SER A 1 168 ? -7.48 21.031 -3.371 1 98.06 168 SER A C 1
ATOM 1272 O O . SER A 1 168 ? -6.438 21.625 -3.078 1 98.06 168 SER A O 1
ATOM 1274 N N . ASP A 1 169 ? -8.641 21.359 -2.912 1 97.44 169 ASP A N 1
ATOM 1275 C CA . ASP A 1 169 ? -8.828 22.438 -1.939 1 97.44 169 ASP A CA 1
ATOM 1276 C C . ASP A 1 169 ? -8.781 21.891 -0.511 1 97.44 169 ASP A C 1
ATOM 1278 O O . ASP A 1 169 ? -9.656 21.141 -0.099 1 97.44 169 ASP A O 1
ATOM 1282 N N . PRO A 1 170 ? -7.789 22.375 0.239 1 97.81 170 PRO A N 1
ATOM 1283 C CA . PRO A 1 170 ? -7.652 21.844 1.597 1 97.81 170 PRO A CA 1
ATOM 1284 C C . PRO A 1 170 ? -8.867 22.125 2.471 1 97.81 170 PRO A C 1
ATOM 1286 O O . PRO A 1 170 ? -9.227 21.312 3.328 1 97.81 170 PRO A O 1
ATOM 1289 N N . ASP A 1 171 ? -9.477 23.297 2.314 1 97.81 171 ASP A N 1
ATOM 1290 C CA . ASP A 1 171 ? -10.664 23.625 3.098 1 97.81 171 ASP A CA 1
ATOM 1291 C C . ASP A 1 171 ? -11.789 22.641 2.838 1 97.81 171 ASP A C 1
ATOM 1293 O O . ASP A 1 171 ? -12.398 22.125 3.777 1 97.81 171 ASP A O 1
ATOM 1297 N N . LEU A 1 172 ? -12.016 22.391 1.591 1 98.12 172 LEU A N 1
ATOM 1298 C CA . LEU A 1 172 ? -13.086 21.469 1.209 1 98.12 172 LEU A CA 1
ATOM 1299 C C . LEU A 1 172 ? -12.789 20.047 1.689 1 98.12 172 LEU A C 1
ATOM 1301 O O . LEU A 1 172 ? -13.68 19.359 2.17 1 98.12 172 LEU A O 1
ATOM 1305 N N . LEU A 1 173 ? -11.562 19.625 1.54 1 98.44 173 LEU A N 1
ATOM 1306 C CA . LEU A 1 173 ? -11.188 18.281 1.98 1 98.44 173 LEU A CA 1
ATOM 1307 C C . LEU A 1 173 ? -11.43 18.125 3.479 1 98.44 173 LEU A C 1
ATOM 1309 O O . LEU A 1 173 ? -12.055 17.156 3.908 1 98.44 173 LEU A O 1
ATOM 1313 N N . LEU A 1 174 ? -10.906 19.047 4.27 1 98 174 LEU A N 1
ATOM 1314 C CA . LEU A 1 174 ? -11.031 18.938 5.719 1 98 174 LEU A CA 1
ATOM 1315 C C . LEU A 1 174 ? -12.492 18.984 6.141 1 98 174 LEU A C 1
ATOM 1317 O O . LEU A 1 174 ? -12.914 18.219 7.02 1 98 174 LEU A O 1
ATOM 1321 N N . GLU A 1 175 ? -13.266 19.875 5.496 1 97.44 175 GLU A N 1
ATOM 1322 C CA . GLU A 1 175 ? -14.695 19.953 5.789 1 97.44 175 GLU A CA 1
ATOM 1323 C C . GLU A 1 175 ? -15.383 18.609 5.574 1 97.44 175 GLU A C 1
ATOM 1325 O O . GLU A 1 175 ? -16.172 18.172 6.41 1 97.44 175 GLU A O 1
ATOM 1330 N N . ARG A 1 176 ? -15.094 18 4.492 1 97.38 176 ARG A N 1
ATOM 1331 C CA . ARG A 1 176 ? -15.703 16.703 4.168 1 97.38 176 ARG A CA 1
ATOM 1332 C C . ARG A 1 176 ? -15.266 15.633 5.156 1 97.38 176 ARG A C 1
ATOM 1334 O O . ARG A 1 176 ? -16.078 14.797 5.57 1 97.38 176 ARG A O 1
ATOM 1341 N N . ILE A 1 177 ? -14 15.625 5.48 1 97.5 177 ILE A N 1
ATOM 1342 C CA . ILE A 1 177 ? -13.461 14.656 6.43 1 97.5 177 ILE A CA 1
ATOM 1343 C C . ILE A 1 177 ? -14.141 14.828 7.785 1 97.5 177 ILE A C 1
ATOM 1345 O O . ILE A 1 177 ? -14.562 13.844 8.406 1 97.5 177 ILE A O 1
ATOM 1349 N N . LEU A 1 178 ? -14.297 16.078 8.273 1 96.19 178 LEU A N 1
ATOM 1350 C CA . LEU A 1 178 ? -14.914 16.359 9.562 1 96.19 178 LEU A CA 1
ATOM 1351 C C . LEU A 1 178 ? -16.391 15.938 9.562 1 96.19 178 LEU A C 1
ATOM 1353 O O . LEU A 1 178 ? -16.891 15.422 10.562 1 96.19 178 LEU A O 1
ATOM 1357 N N . LYS A 1 179 ? -17.062 16.172 8.445 1 96.06 179 LYS A N 1
ATOM 1358 C CA . LYS A 1 179 ? -18.438 15.734 8.32 1 96.06 179 LYS A CA 1
ATOM 1359 C C . LYS A 1 179 ? -18.547 14.219 8.461 1 96.06 179 LYS A C 1
ATOM 1361 O O . LYS A 1 179 ? -19.453 13.711 9.125 1 96.06 179 LYS A O 1
ATOM 1366 N N . ARG A 1 180 ? -17.609 13.516 7.891 1 94.06 180 ARG A N 1
ATOM 1367 C CA . ARG A 1 180 ? -17.625 12.055 7.938 1 94.06 180 ARG A CA 1
ATOM 1368 C C . ARG A 1 180 ? -17.297 11.547 9.336 1 94.06 180 ARG A C 1
ATOM 1370 O O . ARG A 1 180 ? -17.828 10.523 9.773 1 94.06 180 ARG A O 1
ATOM 1377 N N . ILE A 1 181 ? -16.406 12.258 10.039 1 92.38 181 ILE A N 1
ATOM 1378 C CA . ILE A 1 181 ? -16.078 11.898 11.414 1 92.38 181 ILE A CA 1
ATOM 1379 C C . ILE A 1 181 ? -17.328 11.977 12.289 1 92.38 181 ILE A C 1
ATOM 1381 O O . ILE A 1 181 ? -17.547 11.117 13.148 1 92.38 181 ILE A O 1
ATOM 1385 N N . ARG A 1 182 ? -18.156 12.922 12.031 1 88.88 182 ARG A N 1
ATOM 1386 C CA . ARG A 1 182 ? -19.359 13.141 12.82 1 88.88 182 ARG A CA 1
ATOM 1387 C C . ARG A 1 182 ? -20.406 12.07 12.539 1 88.88 182 ARG A C 1
ATOM 1389 O O . ARG A 1 182 ? -21.281 11.82 13.367 1 88.88 182 ARG A O 1
ATOM 1396 N N . LEU A 1 183 ? -20.281 11.422 11.391 1 82.12 183 LEU A N 1
ATOM 1397 C CA . LEU A 1 183 ? -21.266 10.414 10.992 1 82.12 183 LEU A CA 1
ATOM 1398 C C . LEU A 1 183 ? -20.891 9.047 11.547 1 82.12 183 LEU A C 1
ATOM 1400 O O . LEU A 1 183 ? -21.672 8.102 11.484 1 82.12 183 LEU A O 1
ATOM 1404 N N . ILE A 1 184 ? -19.703 8.867 11.992 1 74.88 184 ILE A N 1
ATOM 1405 C CA . ILE A 1 184 ? -19.266 7.582 12.516 1 74.88 184 ILE A CA 1
ATOM 1406 C C . ILE A 1 184 ? -19.484 7.547 14.031 1 74.88 184 ILE A C 1
ATOM 1408 O O . ILE A 1 184 ? -19.219 8.531 14.727 1 74.88 184 ILE A O 1
ATOM 1412 N N . MET B 1 1 ? 16.641 -25.438 1.705 1 56.81 1 MET B N 1
ATOM 1413 C CA . MET B 1 1 ? 15.219 -25.172 1.484 1 56.81 1 MET B CA 1
ATOM 1414 C C . MET B 1 1 ? 14.977 -24.672 0.063 1 56.81 1 MET B C 1
ATOM 1416 O O . MET B 1 1 ? 15.844 -24.016 -0.525 1 56.81 1 MET B O 1
ATOM 1420 N N . ARG B 1 2 ? 13.938 -25.188 -0.669 1 81.88 2 ARG B N 1
ATOM 1421 C CA . ARG B 1 2 ? 13.672 -24.828 -2.057 1 81.88 2 ARG B CA 1
ATOM 1422 C C . ARG B 1 2 ? 13.297 -23.344 -2.17 1 81.88 2 ARG B C 1
ATOM 1424 O O . ARG B 1 2 ? 12.688 -22.781 -1.261 1 81.88 2 ARG B O 1
ATOM 1431 N N . PRO B 1 3 ? 13.898 -22.766 -3.188 1 92.81 3 PRO B N 1
ATOM 1432 C CA . PRO B 1 3 ? 13.523 -21.359 -3.387 1 92.81 3 PRO B CA 1
ATOM 1433 C C . PRO B 1 3 ? 12.016 -21.172 -3.578 1 92.81 3 PRO B C 1
ATOM 1435 O O . PRO B 1 3 ? 11.352 -22.031 -4.148 1 92.81 3 PRO B O 1
ATOM 1438 N N . ALA B 1 4 ? 11.469 -20.141 -3.025 1 98.31 4 ALA B N 1
ATOM 1439 C CA . ALA B 1 4 ? 10.047 -19.844 -3.166 1 98.31 4 ALA B CA 1
ATOM 1440 C C . ALA B 1 4 ? 9.828 -18.422 -3.658 1 98.31 4 ALA B C 1
ATOM 1442 O O . ALA B 1 4 ? 10.617 -17.516 -3.365 1 98.31 4 ALA B O 1
ATOM 1443 N N . ILE B 1 5 ? 8.781 -18.281 -4.414 1 98.62 5 ILE B N 1
ATOM 1444 C CA . ILE B 1 5 ? 8.312 -16.984 -4.863 1 98.62 5 ILE B CA 1
ATOM 1445 C C . ILE B 1 5 ? 6.914 -16.719 -4.312 1 98.62 5 ILE B C 1
ATOM 1447 O O . ILE B 1 5 ? 6.062 -17.609 -4.309 1 98.62 5 ILE B O 1
ATOM 1451 N N . CYS B 1 6 ? 6.746 -15.523 -3.824 1 98.88 6 CYS B N 1
ATOM 1452 C CA . CYS B 1 6 ? 5.434 -15.109 -3.344 1 98.88 6 CYS B CA 1
ATOM 1453 C C . CYS B 1 6 ? 4.641 -14.422 -4.449 1 98.88 6 CYS B C 1
ATOM 1455 O O . CYS B 1 6 ? 5.164 -13.547 -5.141 1 98.88 6 CYS B O 1
ATOM 1457 N N . VAL B 1 7 ? 3.43 -14.852 -4.613 1 98.94 7 VAL B N 1
ATOM 1458 C CA . VAL B 1 7 ? 2.566 -14.203 -5.594 1 98.94 7 VAL B CA 1
ATOM 1459 C C . VAL B 1 7 ? 1.409 -13.5 -4.883 1 98.94 7 VAL B C 1
ATOM 1461 O O . VAL B 1 7 ? 0.687 -14.125 -4.102 1 98.94 7 VAL B O 1
ATOM 1464 N N . PHE B 1 8 ? 1.282 -12.227 -5.098 1 98.81 8 PHE B N 1
ATOM 1465 C CA . PHE B 1 8 ? 0.115 -11.453 -4.703 1 98.81 8 PHE B CA 1
ATOM 1466 C C . PHE B 1 8 ? -0.872 -11.328 -5.855 1 98.81 8 PHE B C 1
ATOM 1468 O O . PHE B 1 8 ? -0.481 -11.016 -6.984 1 98.81 8 PHE B O 1
ATOM 1475 N N . CYS B 1 9 ? -2.133 -11.555 -5.551 1 98.81 9 CYS B N 1
ATOM 1476 C CA . CYS B 1 9 ? -3.115 -11.422 -6.621 1 98.81 9 CYS B CA 1
ATOM 1477 C C . CYS B 1 9 ? -4.527 -11.312 -6.055 1 98.81 9 CYS B C 1
ATOM 1479 O O . CYS B 1 9 ? -4.727 -11.438 -4.844 1 98.81 9 CYS B O 1
ATOM 1481 N N . GLY B 1 10 ? -5.426 -11.047 -6.941 1 98.19 10 GLY B N 1
ATOM 1482 C CA . GLY B 1 10 ? -6.785 -10.734 -6.527 1 98.19 10 GLY B CA 1
ATOM 1483 C C . GLY B 1 10 ? -7.535 -11.938 -5.98 1 98.19 10 GLY B C 1
ATOM 1484 O O . GLY B 1 10 ? -7.383 -13.055 -6.484 1 98.19 10 GLY B O 1
ATOM 1485 N N . SER B 1 11 ? -8.383 -11.68 -4.93 1 96.69 11 SER B N 1
ATOM 1486 C CA . SER B 1 11 ? -9.328 -12.68 -4.438 1 96.69 11 SER B CA 1
ATOM 1487 C C . SER B 1 11 ? -10.508 -12.844 -5.387 1 96.69 11 SER B C 1
ATOM 1489 O O . SER B 1 11 ? -11.352 -13.719 -5.188 1 96.69 11 SER B O 1
ATOM 1491 N N . ARG B 1 12 ? -10.594 -12.086 -6.398 1 97.75 12 ARG B N 1
ATOM 1492 C CA . ARG B 1 12 ? -11.578 -12.141 -7.477 1 97.75 12 ARG B CA 1
ATOM 1493 C C . ARG B 1 12 ? -10.922 -12.523 -8.797 1 97.75 12 ARG B C 1
ATOM 1495 O O . ARG B 1 12 ? -9.727 -12.305 -8.992 1 97.75 12 ARG B O 1
ATOM 1502 N N . PRO B 1 13 ? -11.672 -13.016 -9.719 1 98.12 13 PRO B N 1
ATOM 1503 C CA . PRO B 1 13 ? -11.086 -13.461 -10.984 1 98.12 13 PRO B CA 1
ATOM 1504 C C . PRO B 1 13 ? -10.875 -12.312 -11.977 1 98.12 13 PRO B C 1
ATOM 1506 O O . PRO B 1 13 ? -10.164 -12.477 -12.969 1 98.12 13 PRO B O 1
ATOM 1509 N N . GLY B 1 14 ? -11.5 -11.148 -11.75 1 98.19 14 GLY B N 1
ATOM 1510 C CA . GLY B 1 14 ? -11.523 -10.078 -12.734 1 98.19 14 GLY B CA 1
ATOM 1511 C C . GLY B 1 14 ? -12.562 -10.281 -13.812 1 98.19 14 GLY B C 1
ATOM 1512 O O . GLY B 1 14 ? -13.312 -11.266 -13.781 1 98.19 14 GLY B O 1
ATOM 1513 N N . THR B 1 15 ? -12.727 -9.336 -14.695 1 98.31 15 THR B N 1
ATOM 1514 C CA . THR B 1 15 ? -13.789 -9.367 -15.695 1 98.31 15 THR B CA 1
ATOM 1515 C C . THR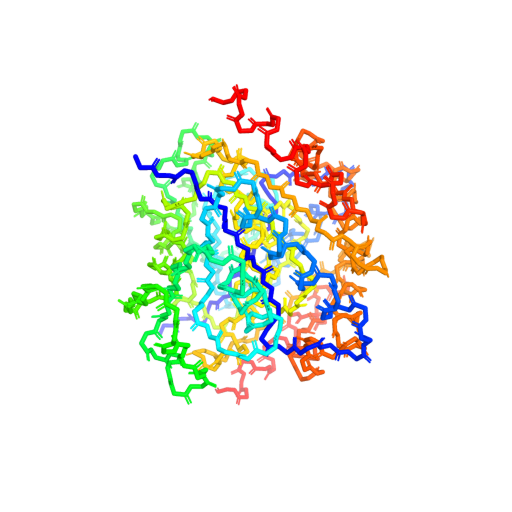 B 1 15 ? -13.281 -9.961 -17.016 1 98.31 15 THR B C 1
ATOM 1517 O O . THR B 1 15 ? -14.078 -10.328 -17.875 1 98.31 15 THR B O 1
ATOM 1520 N N . ASP B 1 16 ? -11.992 -10 -17.234 1 98.31 16 ASP B N 1
ATOM 1521 C CA . ASP B 1 16 ? -11.367 -10.516 -18.453 1 98.31 16 ASP B CA 1
ATOM 1522 C C . ASP B 1 16 ? -10.711 -11.867 -18.203 1 98.31 16 ASP B C 1
ATOM 1524 O O . ASP B 1 16 ? -9.922 -12.023 -17.266 1 98.31 16 ASP B O 1
ATOM 1528 N N . PRO B 1 17 ? -11.008 -12.891 -19.016 1 98.19 17 PRO B N 1
ATOM 1529 C CA . PRO B 1 17 ? -10.43 -14.227 -18.828 1 98.19 17 PRO B CA 1
ATOM 1530 C C . PRO B 1 17 ? -8.906 -14.227 -18.891 1 98.19 17 PRO B C 1
ATOM 1532 O O . PRO B 1 17 ? -8.258 -15.156 -18.406 1 98.19 17 PRO B O 1
ATOM 1535 N N . LYS B 1 18 ? -8.352 -13.188 -19.438 1 98.38 18 LYS B N 1
ATOM 1536 C CA . LYS B 1 18 ? -6.898 -13.086 -19.562 1 98.38 18 LYS B CA 1
ATOM 1537 C C . LYS B 1 18 ? -6.23 -13.055 -18.188 1 98.38 18 LYS B C 1
ATOM 1539 O O . LYS B 1 18 ? -5.074 -13.461 -18.047 1 98.38 18 LYS B O 1
ATOM 1544 N N . TYR B 1 19 ? -6.961 -12.594 -17.234 1 98.62 19 TYR B N 1
ATOM 1545 C CA . TYR B 1 19 ? -6.395 -12.547 -15.883 1 98.62 19 TYR B CA 1
ATOM 1546 C C . TYR B 1 19 ? -6.188 -13.953 -15.328 1 98.62 19 TYR B C 1
ATOM 1548 O O . TYR B 1 19 ? -5.109 -14.281 -14.828 1 98.62 19 TYR B O 1
ATOM 1556 N N . GLN B 1 20 ? -7.168 -14.75 -15.453 1 98.5 20 GLN B N 1
ATOM 1557 C CA . GLN B 1 20 ? -7.062 -16.125 -14.977 1 98.5 20 GLN B CA 1
ATOM 1558 C C . GLN B 1 20 ? -6.051 -16.922 -15.805 1 98.5 20 GLN B C 1
ATOM 1560 O O . GLN B 1 20 ? -5.32 -17.75 -15.266 1 98.5 20 GLN B O 1
ATOM 1565 N N . GLN B 1 21 ? -6.047 -16.672 -17.062 1 98.62 21 GLN B N 1
ATOM 1566 C CA . GLN B 1 21 ? -5.078 -17.344 -17.938 1 98.62 21 GLN B CA 1
ATOM 1567 C C . GLN B 1 21 ? -3.648 -17.016 -17.516 1 98.62 21 GLN B C 1
ATOM 1569 O O . GLN B 1 21 ? -2.795 -17.906 -17.453 1 98.62 21 GLN B O 1
ATOM 1574 N N . ALA B 1 22 ? -3.396 -15.758 -17.219 1 98.56 22 ALA B N 1
ATOM 1575 C CA . ALA B 1 22 ? -2.07 -15.328 -16.781 1 98.56 22 ALA B CA 1
ATOM 1576 C C . ALA B 1 22 ? -1.696 -15.984 -15.453 1 98.56 22 ALA B C 1
ATOM 1578 O O . ALA B 1 22 ? -0.558 -16.422 -15.266 1 98.56 22 ALA B O 1
ATOM 1579 N N . ALA B 1 23 ? -2.641 -16.062 -14.531 1 98.75 23 ALA B N 1
ATOM 1580 C CA . ALA B 1 23 ? -2.412 -16.703 -13.234 1 98.75 23 ALA B CA 1
ATOM 1581 C C . ALA B 1 23 ? -2.053 -18.172 -13.414 1 98.75 23 ALA B C 1
ATOM 1583 O O . ALA B 1 23 ? -1.115 -18.656 -12.781 1 98.75 23 ALA B O 1
ATOM 1584 N N . ARG B 1 24 ? -2.818 -18.828 -14.266 1 98.69 24 ARG B N 1
ATOM 1585 C CA . ARG B 1 24 ? -2.537 -20.234 -14.547 1 98.69 24 ARG B CA 1
ATOM 1586 C C . ARG B 1 24 ? -1.146 -20.406 -15.148 1 98.69 24 ARG B C 1
ATOM 1588 O O . ARG B 1 24 ? -0.388 -21.297 -14.727 1 98.69 24 ARG B O 1
ATOM 1595 N N . PHE B 1 25 ? -0.878 -19.609 -16.062 1 98.69 25 PHE B N 1
ATOM 1596 C CA . PHE B 1 25 ? 0.387 -19.703 -16.781 1 98.69 25 PHE B CA 1
ATOM 1597 C C . PHE B 1 25 ? 1.563 -19.484 -15.844 1 98.69 25 PHE B C 1
ATOM 1599 O O . PHE B 1 25 ? 2.514 -20.266 -15.836 1 98.69 25 PHE B O 1
ATOM 1606 N N . ILE B 1 26 ? 1.548 -18.453 -15.062 1 98.69 26 ILE B N 1
ATOM 1607 C CA . ILE B 1 26 ? 2.668 -18.156 -14.172 1 98.69 26 ILE B CA 1
ATOM 1608 C C . ILE B 1 26 ? 2.791 -19.266 -13.125 1 98.69 26 ILE B C 1
ATOM 1610 O O . ILE B 1 26 ? 3.898 -19.609 -12.711 1 98.69 26 ILE B O 1
ATOM 1614 N N . GLY B 1 27 ? 1.655 -19.766 -12.609 1 98.75 27 GLY B N 1
ATOM 1615 C CA . GLY B 1 27 ? 1.695 -20.906 -11.703 1 98.75 27 GLY B CA 1
ATOM 1616 C C . GLY B 1 27 ? 2.402 -22.109 -12.297 1 98.75 27 GLY B C 1
ATOM 1617 O O . GLY B 1 27 ? 3.254 -22.719 -11.648 1 98.75 27 GLY B O 1
ATOM 1618 N N . HIS B 1 28 ? 2.016 -22.453 -13.555 1 98.75 28 HIS B N 1
ATOM 1619 C CA . HIS B 1 28 ? 2.674 -23.562 -14.25 1 98.75 28 HIS B CA 1
ATOM 1620 C C . HIS B 1 28 ? 4.172 -23.312 -14.383 1 98.75 28 HIS B C 1
ATOM 1622 O O . HIS B 1 28 ? 4.98 -24.219 -14.18 1 98.75 28 HIS B O 1
ATOM 1628 N N . LEU B 1 29 ? 4.551 -22.109 -14.734 1 98.56 29 LEU B N 1
ATOM 1629 C CA . LEU B 1 29 ? 5.949 -21.75 -14.93 1 98.56 29 LEU B CA 1
ATOM 1630 C C . LEU B 1 29 ? 6.734 -21.891 -13.633 1 98.56 29 LEU B C 1
ATOM 1632 O O . LEU B 1 29 ? 7.84 -22.438 -13.625 1 98.56 29 LEU B O 1
ATOM 1636 N N . ILE B 1 30 ? 6.199 -21.391 -12.555 1 98.25 30 ILE B N 1
ATOM 1637 C CA . ILE B 1 30 ? 6.848 -21.469 -11.25 1 98.25 30 ILE B CA 1
ATOM 1638 C C . ILE B 1 30 ? 7.129 -22.922 -10.898 1 98.25 30 ILE B C 1
ATOM 1640 O O . ILE B 1 30 ? 8.258 -23.281 -10.539 1 98.25 30 ILE B O 1
ATOM 1644 N N . ALA B 1 31 ? 6.145 -23.766 -11.07 1 98.19 31 ALA B N 1
ATOM 1645 C CA . ALA B 1 31 ? 6.277 -25.188 -10.75 1 98.19 31 ALA B CA 1
ATOM 1646 C C . ALA B 1 31 ? 7.293 -25.859 -11.672 1 98.19 31 ALA B C 1
ATOM 1648 O O . ALA B 1 31 ? 8.117 -26.656 -11.219 1 98.19 31 ALA B O 1
ATOM 1649 N N . SER B 1 32 ? 7.211 -25.516 -12.922 1 97.44 32 SER B N 1
ATOM 1650 C CA . SER B 1 32 ? 8.07 -26.141 -13.914 1 97.44 32 SER B CA 1
ATOM 1651 C C . SER B 1 32 ? 9.539 -25.797 -13.68 1 97.44 32 SER B C 1
ATOM 1653 O O . SER B 1 32 ? 10.438 -26.516 -14.109 1 97.44 32 SER B O 1
ATOM 1655 N N . GLN B 1 33 ? 9.781 -24.688 -13.016 1 96.19 33 GLN B N 1
ATOM 1656 C CA . GLN B 1 33 ? 11.141 -24.25 -12.703 1 96.19 33 GLN B CA 1
ATOM 1657 C C . GLN B 1 33 ? 11.609 -24.828 -11.367 1 96.19 33 GLN B C 1
ATOM 1659 O O . GLN B 1 33 ? 12.703 -24.5 -10.898 1 96.19 33 GLN B O 1
ATOM 1664 N N . GLY B 1 34 ? 10.773 -25.609 -10.758 1 96.38 34 GLY B N 1
ATOM 1665 C CA . GLY B 1 34 ? 11.125 -26.219 -9.484 1 96.38 34 GLY B CA 1
ATOM 1666 C C . GLY B 1 34 ? 11.086 -25.25 -8.32 1 96.38 34 GLY B C 1
ATOM 1667 O O . GLY B 1 34 ? 11.781 -25.438 -7.32 1 96.38 34 GLY B O 1
ATOM 1668 N N . ILE B 1 35 ? 10.383 -24.188 -8.445 1 97.69 35 ILE B N 1
ATOM 1669 C CA . ILE B 1 35 ? 10.242 -23.156 -7.418 1 97.69 35 ILE B CA 1
ATOM 1670 C C . ILE B 1 35 ? 8.93 -23.344 -6.672 1 97.69 35 ILE B C 1
ATOM 1672 O O . ILE B 1 35 ? 7.898 -23.641 -7.281 1 97.69 35 ILE B O 1
ATOM 1676 N N . ASP B 1 36 ? 8.945 -23.141 -5.355 1 98.5 36 ASP B N 1
ATOM 1677 C CA . ASP B 1 36 ? 7.73 -23.234 -4.555 1 98.5 36 ASP B CA 1
ATOM 1678 C C . ASP B 1 36 ? 6.93 -21.938 -4.613 1 98.5 36 ASP B C 1
ATOM 1680 O O . ASP B 1 36 ? 7.484 -20.875 -4.879 1 98.5 36 ASP B O 1
ATOM 1684 N N . LEU B 1 37 ? 5.648 -22.094 -4.391 1 98.81 37 LEU B N 1
ATOM 1685 C CA . LEU B 1 37 ? 4.766 -20.938 -4.332 1 98.81 37 LEU B CA 1
ATOM 1686 C C . LEU B 1 37 ? 4.422 -20.578 -2.887 1 98.81 37 LEU B C 1
ATOM 1688 O O . LEU B 1 37 ? 4.066 -21.469 -2.102 1 98.81 37 LEU B O 1
ATOM 1692 N N . VAL B 1 38 ? 4.559 -19.344 -2.531 1 98.94 38 VAL B N 1
ATOM 1693 C CA . VAL B 1 38 ? 3.951 -18.75 -1.345 1 98.94 38 VAL B CA 1
ATOM 1694 C C . VAL B 1 38 ? 2.85 -17.781 -1.758 1 98.94 38 VAL B C 1
ATOM 1696 O O . VAL B 1 38 ? 3.041 -16.953 -2.662 1 98.94 38 VAL B O 1
ATOM 1699 N N . TYR B 1 39 ? 1.639 -17.875 -1.181 1 98.75 39 TYR B N 1
ATOM 1700 C CA . TYR B 1 39 ? 0.558 -16.969 -1.527 1 98.75 39 TYR B CA 1
ATOM 1701 C C . TYR B 1 39 ? -0.426 -16.812 -0.372 1 98.75 39 TYR B C 1
ATOM 1703 O O . TYR B 1 39 ? -0.15 -17.266 0.745 1 98.75 39 TYR B O 1
ATOM 1711 N N . GLY B 1 40 ? -1.51 -16.234 -0.608 1 97.44 40 GLY B N 1
ATOM 1712 C CA . GLY B 1 40 ? -2.404 -15.828 0.464 1 97.44 40 GLY B CA 1
ATOM 1713 C C . GLY B 1 40 ? -3.225 -16.969 1.023 1 97.44 40 GLY B C 1
ATOM 1714 O O . GLY B 1 40 ? -3.881 -16.828 2.057 1 97.44 40 GLY B O 1
ATOM 1715 N N . GLY B 1 41 ? -3.389 -18.016 0.338 1 97.81 41 GLY B N 1
ATOM 1716 C CA . GLY B 1 41 ? -3.9 -19.234 0.946 1 97.81 41 GLY B CA 1
ATOM 1717 C C . GLY B 1 41 ? -5.355 -19.5 0.614 1 97.81 41 GLY B C 1
ATOM 1718 O O . GLY B 1 41 ? -5.926 -20.5 1.052 1 97.81 41 GLY B O 1
ATOM 1719 N N . ALA B 1 42 ? -5.977 -18.625 -0.144 1 96.88 42 ALA B N 1
ATOM 1720 C CA . ALA B 1 42 ? -7.406 -18.781 -0.4 1 96.88 42 ALA B CA 1
ATOM 1721 C C . ALA B 1 42 ? -7.648 -19.5 -1.729 1 96.88 42 ALA B C 1
ATOM 1723 O O . ALA B 1 42 ? -6.742 -19.594 -2.559 1 96.88 42 ALA B O 1
ATOM 1724 N N . THR B 1 43 ? -8.883 -19.938 -1.91 1 96.88 43 THR B N 1
ATOM 1725 C CA . THR B 1 43 ? -9.273 -20.625 -3.139 1 96.88 43 THR B CA 1
ATOM 1726 C C . THR B 1 43 ? -9.859 -19.641 -4.145 1 96.88 43 THR B C 1
ATOM 1728 O O . THR B 1 43 ? -10.016 -19.969 -5.324 1 96.88 43 THR B O 1
ATOM 1731 N N . SER B 1 44 ? -10.133 -18.516 -3.695 1 96.31 44 SER B N 1
ATOM 1732 C CA . SER B 1 44 ? -10.938 -17.594 -4.492 1 96.31 44 SER B CA 1
ATOM 1733 C C . SER B 1 44 ? -10.078 -16.844 -5.516 1 96.31 44 SER B C 1
ATOM 1735 O O . SER B 1 44 ? -8.898 -16.609 -5.277 1 96.31 44 SER B O 1
ATOM 1737 N N . GLY B 1 45 ? -10.703 -16.609 -6.645 1 98 45 GLY B N 1
ATOM 1738 C CA . GLY B 1 45 ? -10.148 -15.68 -7.625 1 98 45 GLY B CA 1
ATOM 1739 C C . GLY B 1 45 ? -8.852 -16.172 -8.234 1 98 45 GLY B C 1
ATOM 1740 O O . GLY B 1 45 ? -8.711 -17.359 -8.555 1 98 45 GLY B O 1
ATOM 1741 N N . LEU B 1 46 ? -7.98 -15.195 -8.469 1 98.81 46 LEU B N 1
ATOM 1742 C CA . LEU B 1 46 ? -6.684 -15.516 -9.055 1 98.81 46 LEU B CA 1
ATOM 1743 C C . LEU B 1 46 ? -5.824 -16.297 -8.07 1 98.81 46 LEU B C 1
ATOM 1745 O O . LEU B 1 46 ? -4.953 -17.078 -8.477 1 98.81 46 LEU B O 1
ATOM 1749 N N . MET B 1 47 ? -6.102 -16.109 -6.801 1 98.56 47 MET B N 1
ATOM 1750 C CA . MET B 1 47 ? -5.348 -16.828 -5.777 1 98.56 47 MET B CA 1
ATOM 1751 C C . MET B 1 47 ? -5.516 -18.344 -5.945 1 98.56 47 MET B C 1
ATOM 1753 O O . MET B 1 47 ? -4.527 -19.078 -6 1 98.56 47 MET B O 1
ATOM 1757 N N . GLY B 1 48 ? -6.777 -18.75 -6.031 1 98.44 48 GLY B N 1
ATOM 1758 C CA . GLY B 1 48 ? -7.008 -20.156 -6.27 1 98.44 48 GLY B CA 1
ATOM 1759 C C . GLY B 1 48 ? -6.402 -20.656 -7.57 1 98.44 48 GLY B C 1
ATOM 1760 O O . GLY B 1 48 ? -5.816 -21.734 -7.617 1 98.44 48 GLY B O 1
ATOM 1761 N N . THR B 1 49 ? -6.488 -19.859 -8.594 1 98.75 49 THR B N 1
ATOM 1762 C CA . THR B 1 49 ? -6.027 -20.219 -9.93 1 98.75 49 THR B CA 1
ATOM 1763 C C . THR B 1 49 ? -4.52 -20.469 -9.93 1 98.75 49 THR B C 1
ATOM 1765 O O . THR B 1 49 ? -4.055 -21.484 -10.453 1 98.75 49 THR B O 1
ATOM 1768 N N . VAL B 1 50 ? -3.742 -19.578 -9.352 1 98.81 50 VAL B N 1
ATOM 1769 C CA . VAL B 1 50 ? -2.291 -19.719 -9.367 1 98.81 50 VAL B CA 1
ATOM 1770 C C . VAL B 1 50 ? -1.878 -20.922 -8.523 1 98.81 50 VAL B C 1
ATOM 1772 O O . VAL B 1 50 ? -1 -21.703 -8.914 1 98.81 50 VAL B O 1
ATOM 1775 N N . ALA B 1 51 ? -2.488 -21.094 -7.336 1 98.81 51 ALA B N 1
ATOM 1776 C CA . ALA B 1 51 ? -2.172 -22.219 -6.457 1 98.81 51 ALA B CA 1
ATOM 1777 C C . ALA B 1 51 ? -2.477 -23.547 -7.137 1 98.81 51 ALA B C 1
ATOM 1779 O O . ALA B 1 51 ? -1.646 -24.453 -7.137 1 98.81 51 ALA B O 1
ATOM 1780 N N . ASP B 1 52 ? -3.641 -23.625 -7.73 1 98.81 52 ASP B N 1
ATOM 1781 C CA . ASP B 1 52 ? -4.039 -24.844 -8.43 1 98.81 52 ASP B CA 1
ATOM 1782 C C . ASP B 1 52 ? -3.082 -25.156 -9.578 1 98.81 52 ASP B C 1
ATOM 1784 O O . ASP B 1 52 ? -2.725 -26.312 -9.805 1 98.81 52 ASP B O 1
ATOM 1788 N N . ALA B 1 53 ? -2.758 -24.156 -10.305 1 98.88 53 ALA B N 1
ATOM 1789 C CA . ALA B 1 53 ? -1.854 -24.328 -11.438 1 98.88 53 ALA B CA 1
ATOM 1790 C C . ALA B 1 53 ? -0.513 -24.906 -10.992 1 98.88 53 ALA B C 1
ATOM 1792 O O . ALA B 1 53 ? 0.046 -25.781 -11.648 1 98.88 53 ALA B O 1
ATOM 1793 N N . VAL B 1 54 ? 0.045 -24.375 -9.891 1 98.81 54 VAL B N 1
ATOM 1794 C CA . VAL B 1 54 ? 1.296 -24.891 -9.352 1 98.81 54 VAL B CA 1
ATOM 1795 C C . VAL B 1 54 ? 1.118 -26.359 -8.961 1 98.81 54 VAL B C 1
ATOM 1797 O O . VAL B 1 54 ? 1.944 -27.203 -9.305 1 98.81 54 VAL B O 1
ATOM 1800 N N . MET B 1 55 ? 0.04 -26.672 -8.273 1 98.69 55 MET B N 1
ATOM 1801 C CA . MET B 1 55 ? -0.242 -28.031 -7.816 1 98.69 55 MET B CA 1
ATOM 1802 C C . MET B 1 55 ? -0.384 -28.984 -9 1 98.69 55 MET B C 1
ATOM 1804 O O . MET B 1 55 ? 0.065 -30.125 -8.938 1 98.69 55 MET B O 1
ATOM 1808 N N . GLU B 1 56 ? -1.001 -28.547 -10.039 1 98.25 56 GLU B N 1
ATOM 1809 C CA . GLU B 1 56 ? -1.229 -29.344 -11.242 1 98.25 56 GLU B CA 1
ATOM 1810 C C . GLU B 1 56 ? 0.088 -29.859 -11.82 1 98.25 56 GLU B C 1
ATOM 1812 O O . GLU B 1 56 ? 0.128 -30.922 -12.453 1 98.25 56 GLU B O 1
ATOM 1817 N N . LYS B 1 57 ? 1.125 -29.109 -11.625 1 98.19 57 LYS B N 1
ATOM 1818 C CA . LYS B 1 57 ? 2.43 -29.469 -12.164 1 98.19 57 LYS B CA 1
ATOM 1819 C C . LYS B 1 57 ? 3.297 -30.156 -11.109 1 98.19 57 LYS B C 1
ATOM 1821 O O . LYS B 1 57 ? 4.508 -30.297 -11.289 1 98.19 57 LYS B O 1
ATOM 1826 N N . GLY B 1 58 ? 2.66 -30.453 -10.008 1 97.25 58 GLY B N 1
ATOM 1827 C CA . GLY B 1 58 ? 3.352 -31.188 -8.961 1 97.25 58 GLY B CA 1
ATOM 1828 C C . GLY B 1 58 ? 4.195 -30.312 -8.062 1 97.25 58 GLY B C 1
ATOM 1829 O O . GLY B 1 58 ? 5.086 -30.797 -7.363 1 97.25 58 GLY B O 1
ATOM 1830 N N . GLY B 1 59 ? 3.957 -28.984 -8.141 1 97.88 59 GLY B N 1
ATOM 1831 C CA . GLY B 1 59 ? 4.695 -28.062 -7.297 1 97.88 59 GLY B CA 1
ATOM 1832 C C . GLY B 1 59 ? 4.203 -28.047 -5.863 1 97.88 59 GLY B C 1
ATOM 1833 O O . GLY B 1 59 ? 3.25 -28.734 -5.52 1 97.88 59 GLY B O 1
ATOM 1834 N N . ARG B 1 60 ? 4.918 -27.281 -5.074 1 98.5 60 ARG B N 1
ATOM 1835 C CA . ARG B 1 60 ? 4.566 -27.094 -3.672 1 98.5 60 ARG B CA 1
ATOM 1836 C C . ARG B 1 60 ? 4.02 -25.703 -3.418 1 98.5 60 ARG B C 1
ATOM 1838 O O . ARG B 1 60 ? 4.543 -24.719 -3.947 1 98.5 60 ARG B O 1
ATOM 1845 N N . VAL B 1 61 ? 2.967 -25.672 -2.59 1 98.75 61 VAL B N 1
ATOM 1846 C CA . VAL B 1 61 ? 2.271 -24.406 -2.332 1 98.75 61 VAL B CA 1
ATOM 1847 C C . VAL B 1 61 ? 2.127 -24.203 -0.827 1 98.75 61 VAL B C 1
ATOM 1849 O O . VAL B 1 61 ? 1.63 -25.078 -0.115 1 98.75 61 VAL B O 1
ATOM 1852 N N . THR B 1 62 ? 2.635 -23.062 -0.353 1 98.81 62 THR B N 1
ATOM 1853 C CA . THR B 1 62 ? 2.379 -22.609 1.01 1 98.81 62 THR B CA 1
ATOM 1854 C C . THR B 1 62 ? 1.431 -21.422 1.014 1 98.81 62 THR B C 1
ATOM 1856 O O . THR B 1 62 ? 1.718 -20.391 0.396 1 98.81 62 THR B O 1
ATOM 1859 N N . GLY B 1 63 ? 0.323 -21.594 1.648 1 98.44 63 GLY B N 1
ATOM 1860 C CA . GLY B 1 63 ? -0.601 -20.5 1.882 1 98.44 63 GLY B CA 1
ATOM 1861 C C . GLY B 1 63 ? -0.496 -19.906 3.279 1 98.44 63 GLY B C 1
ATOM 1862 O O . GLY B 1 63 ? -0.29 -20.641 4.25 1 98.44 63 GLY B O 1
ATOM 1863 N N . VAL B 1 64 ? -0.552 -18.641 3.387 1 98.25 64 VAL B N 1
ATOM 1864 C CA . VAL B 1 64 ? -0.581 -17.953 4.676 1 98.25 64 VAL B CA 1
ATOM 1865 C C . VAL B 1 64 ? -1.873 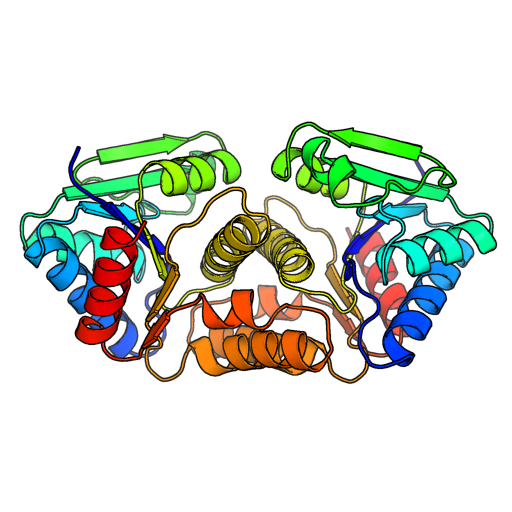-17.156 4.805 1 98.25 64 VAL B C 1
ATOM 1867 O O . VAL B 1 64 ? -2.131 -16.25 4.008 1 98.25 64 VAL B O 1
ATOM 1870 N N . LEU B 1 65 ? -2.645 -17.469 5.77 1 96.69 65 LEU B N 1
ATOM 1871 C CA . LEU B 1 65 ? -3.986 -16.906 5.895 1 96.69 65 LEU B CA 1
ATOM 1872 C C . LEU B 1 65 ? -4.262 -16.469 7.328 1 96.69 65 LEU B C 1
ATOM 1874 O O . LEU B 1 65 ? -4.113 -17.25 8.266 1 96.69 65 LEU B O 1
ATOM 1878 N N . PRO B 1 66 ? -4.664 -15.156 7.469 1 94.31 66 PRO B N 1
ATOM 1879 C CA . PRO B 1 66 ? -5.082 -14.758 8.82 1 94.31 66 PRO B CA 1
ATOM 1880 C C . PRO B 1 66 ? -6.336 -15.492 9.289 1 94.31 66 PRO B C 1
ATOM 1882 O O . PRO B 1 66 ? -7.266 -15.695 8.508 1 94.31 66 PRO B O 1
ATOM 1885 N N . GLU B 1 67 ? -6.41 -15.734 10.516 1 92.69 67 GLU B N 1
ATOM 1886 C CA . GLU B 1 67 ? -7.52 -16.484 11.094 1 92.69 67 GLU B CA 1
ATOM 1887 C C . GLU B 1 67 ? -8.844 -15.75 10.891 1 92.69 67 GLU B C 1
ATOM 1889 O O . GLU B 1 67 ? -9.859 -16.375 10.586 1 92.69 67 GLU B O 1
ATOM 1894 N N . PHE B 1 68 ? -8.812 -14.477 11.016 1 86.75 68 PHE B N 1
ATOM 1895 C CA . PHE B 1 68 ? -10.055 -13.703 10.961 1 86.75 68 PHE B CA 1
ATOM 1896 C C . PHE B 1 68 ? -10.57 -13.625 9.531 1 86.75 68 PHE B C 1
ATOM 1898 O O . PHE B 1 68 ? -11.734 -13.289 9.305 1 86.75 68 PHE B O 1
ATOM 1905 N N . LEU B 1 69 ? -9.719 -13.938 8.578 1 85.75 69 LEU B N 1
ATOM 1906 C CA . LEU B 1 69 ? -10.148 -13.93 7.18 1 85.75 69 LEU B CA 1
ATOM 1907 C C . LEU B 1 69 ? -10.695 -15.297 6.773 1 85.75 69 LEU B C 1
ATOM 1909 O O . LEU B 1 69 ? -11.266 -15.445 5.691 1 85.75 69 LEU B O 1
ATOM 1913 N N . SER B 1 70 ? -10.516 -16.234 7.562 1 79.12 70 SER B N 1
ATOM 1914 C CA . SER B 1 70 ? -10.953 -17.594 7.23 1 79.12 70 SER B CA 1
ATOM 1915 C C . SER B 1 70 ? -12.469 -17.672 7.098 1 79.12 70 SER B C 1
ATOM 1917 O O . SER B 1 70 ? -12.992 -18.578 6.457 1 79.12 70 SER B O 1
ATOM 1919 N N . GLY B 1 71 ? -13.156 -16.688 7.688 1 75.94 71 GLY B N 1
ATOM 1920 C CA . GLY B 1 71 ? -14.594 -16.594 7.543 1 75.94 71 GLY B CA 1
ATOM 1921 C C . GLY B 1 71 ? -15.023 -15.906 6.262 1 75.94 71 GLY B C 1
ATOM 1922 O O . GLY B 1 71 ? -16.141 -16.109 5.781 1 75.94 71 GLY B O 1
ATOM 1923 N N . LYS B 1 72 ? -14.156 -15.094 5.727 1 75.56 72 LYS B N 1
ATOM 1924 C CA . LYS B 1 72 ? -14.453 -14.32 4.527 1 75.56 72 LYS B CA 1
ATOM 1925 C C . LYS B 1 72 ? -13.867 -14.977 3.283 1 75.56 72 LYS B C 1
ATOM 1927 O O . LYS B 1 72 ? -14.453 -14.906 2.201 1 75.56 72 LYS B O 1
ATOM 1932 N N . GLU B 1 73 ? -12.656 -15.57 3.473 1 83.19 73 GLU B N 1
ATOM 1933 C CA . GLU B 1 73 ? -11.961 -16.312 2.422 1 83.19 73 GLU B CA 1
ATOM 1934 C C . GLU B 1 73 ? -12 -17.812 2.686 1 83.19 73 GLU B C 1
ATOM 1936 O O . GLU B 1 73 ? -11.82 -18.25 3.824 1 83.19 73 GLU B O 1
ATOM 1941 N N . ILE B 1 74 ? -12.273 -18.578 1.617 1 85.31 74 ILE B N 1
ATOM 1942 C CA . ILE B 1 74 ? -12.234 -20.031 1.765 1 85.31 74 ILE B CA 1
ATOM 1943 C C . ILE B 1 74 ? -10.789 -20.516 1.682 1 85.31 74 ILE B C 1
ATOM 1945 O O . ILE B 1 74 ? -10.141 -20.375 0.645 1 85.31 74 ILE B O 1
ATOM 1949 N N . ALA B 1 75 ? -10.359 -20.984 2.836 1 93.25 75 ALA B N 1
ATOM 1950 C CA . ALA B 1 75 ? -9.008 -21.531 2.891 1 93.25 75 ALA B CA 1
ATOM 1951 C C . ALA B 1 75 ? -8.836 -22.656 1.886 1 93.25 75 ALA B C 1
ATOM 1953 O O . ALA B 1 75 ? -9.719 -23.5 1.735 1 93.25 75 ALA B O 1
ATOM 1954 N N . HIS B 1 76 ? -7.727 -22.625 1.217 1 95.56 76 HIS B N 1
ATOM 1955 C CA . HIS B 1 76 ? -7.426 -23.688 0.263 1 95.56 76 HIS B CA 1
ATOM 1956 C C . HIS B 1 76 ? -6.934 -24.938 0.975 1 95.56 76 HIS B C 1
ATOM 1958 O O . HIS B 1 76 ? -5.758 -25.047 1.326 1 95.56 76 HIS B O 1
ATOM 1964 N N . LYS B 1 77 ? -7.645 -26 1.019 1 93.62 77 LYS B N 1
ATOM 1965 C CA . LYS B 1 77 ? -7.363 -27.172 1.832 1 93.62 77 LYS B CA 1
ATOM 1966 C C . LYS B 1 77 ? -6.535 -28.188 1.055 1 93.62 77 LYS B C 1
ATOM 1968 O O . LYS B 1 77 ? -6 -29.141 1.636 1 93.62 77 LYS B O 1
ATOM 1973 N N . ASN B 1 78 ? -6.344 -28 -0.178 1 95.25 78 ASN B N 1
ATOM 1974 C CA . ASN B 1 78 ? -5.703 -29.016 -1.007 1 95.25 78 ASN B CA 1
ATOM 1975 C C . ASN B 1 78 ? -4.27 -28.625 -1.357 1 95.25 78 ASN B C 1
ATOM 1977 O O . ASN B 1 78 ? -3.629 -29.281 -2.184 1 95.25 78 ASN B O 1
ATOM 1981 N N . ILE B 1 79 ? -3.777 -27.531 -0.766 1 97.5 79 ILE B N 1
ATOM 1982 C CA . ILE B 1 79 ? -2.41 -27.109 -1.059 1 97.5 79 ILE B CA 1
ATOM 1983 C C . ILE B 1 79 ? -1.441 -27.828 -0.115 1 97.5 79 ILE B C 1
ATOM 1985 O O . ILE B 1 79 ? -1.864 -28.547 0.788 1 97.5 79 ILE B O 1
ATOM 1989 N N . THR B 1 80 ? -0.171 -27.656 -0.318 1 98.25 80 THR B N 1
ATOM 1990 C CA . THR B 1 80 ? 0.863 -28.406 0.391 1 98.25 80 THR B CA 1
ATOM 1991 C C . THR B 1 80 ? 0.868 -28.047 1.874 1 98.25 80 THR B C 1
ATOM 1993 O O . THR B 1 80 ? 0.972 -28.922 2.73 1 98.25 80 THR B O 1
ATOM 1996 N N . GLU B 1 81 ? 0.837 -26.734 2.164 1 98 81 GLU B N 1
ATOM 1997 C CA . GLU B 1 81 ? 0.85 -26.25 3.539 1 98 81 GLU B CA 1
ATOM 1998 C C . GLU B 1 81 ? 0.02 -24.984 3.68 1 98 81 GLU B C 1
ATOM 2000 O O . GLU B 1 81 ? 0.138 -24.062 2.863 1 98 81 GLU B O 1
ATOM 2005 N N . LEU B 1 82 ? -0.857 -25.016 4.656 1 97.56 82 LEU B N 1
ATOM 2006 C CA . LEU B 1 82 ? -1.598 -23.812 5.02 1 97.56 82 LEU B CA 1
ATOM 2007 C C . LEU B 1 82 ? -1.229 -23.344 6.426 1 97.56 82 LEU B C 1
ATOM 2009 O O . LEU B 1 82 ? -1.363 -24.109 7.387 1 97.56 82 LEU B O 1
ATOM 2013 N N . ILE B 1 83 ? -0.743 -22.188 6.504 1 97.75 83 ILE B N 1
ATOM 2014 C CA . ILE B 1 83 ? -0.346 -21.625 7.789 1 97.75 83 ILE B CA 1
ATOM 2015 C C . ILE B 1 83 ? -1.338 -20.547 8.203 1 97.75 83 ILE B C 1
ATOM 2017 O O . ILE B 1 83 ? -1.553 -19.578 7.473 1 97.75 83 ILE B O 1
ATOM 2021 N N . LEU B 1 84 ? -1.951 -20.719 9.336 1 96.25 84 LEU B N 1
ATOM 2022 C CA . LEU B 1 84 ? -2.828 -19.703 9.906 1 96.25 84 LEU B CA 1
ATOM 2023 C C . LEU B 1 84 ? -2.051 -18.781 10.836 1 96.25 84 LEU B C 1
ATOM 2025 O O . LEU B 1 84 ? -1.204 -19.234 11.602 1 96.25 84 LEU B O 1
ATOM 2029 N 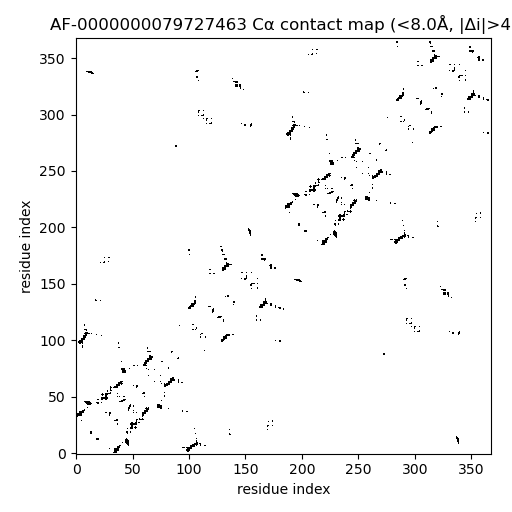N . VAL B 1 85 ? -2.26 -17.469 10.672 1 96.88 85 VAL B N 1
ATOM 2030 C CA . VAL B 1 85 ? -1.581 -16.484 11.516 1 96.88 85 VAL B CA 1
ATOM 2031 C C . VAL B 1 85 ? -2.611 -15.578 12.18 1 96.88 85 VAL B C 1
ATOM 2033 O O . VAL B 1 85 ? -3.738 -15.445 11.695 1 96.88 85 VAL B O 1
ATOM 2036 N N . PRO B 1 86 ? -2.248 -14.922 13.227 1 94.12 86 PRO B N 1
ATOM 2037 C CA . PRO B 1 86 ? -3.221 -14.117 13.969 1 94.12 86 PRO B CA 1
ATOM 2038 C C . PRO B 1 86 ? -3.557 -12.805 13.266 1 94.12 86 PRO B C 1
ATOM 2040 O O . PRO B 1 86 ? -4.664 -12.281 13.422 1 94.12 86 PRO B O 1
ATOM 2043 N N . THR B 1 87 ? -2.594 -12.172 12.492 1 91.38 87 THR B N 1
ATOM 2044 C CA . THR B 1 87 ? -2.826 -10.82 11.992 1 91.38 87 THR B CA 1
ATOM 2045 C C . THR B 1 87 ? -2.383 -10.695 10.539 1 91.38 87 THR B C 1
ATOM 2047 O O . THR B 1 87 ? -1.618 -11.523 10.047 1 91.38 87 THR B O 1
ATOM 2050 N N . MET B 1 88 ? -2.871 -9.625 9.922 1 90.94 88 MET B N 1
ATOM 2051 C CA . MET B 1 88 ? -2.455 -9.32 8.555 1 90.94 88 MET B CA 1
ATOM 2052 C C . MET B 1 88 ? -0.96 -9.023 8.492 1 90.94 88 MET B C 1
ATOM 2054 O O . MET B 1 88 ? -0.292 -9.383 7.523 1 90.94 88 MET B O 1
ATOM 2058 N N . HIS B 1 89 ? -0.457 -8.367 9.562 1 90 89 HIS B N 1
ATOM 2059 C CA . HIS B 1 89 ? 0.963 -8.039 9.625 1 90 89 HIS B CA 1
ATOM 2060 C C . HIS B 1 89 ? 1.817 -9.297 9.688 1 90 89 HIS B C 1
ATOM 2062 O O . HIS B 1 89 ? 2.781 -9.438 8.93 1 90 89 HIS B O 1
ATOM 2068 N N . GLU B 1 90 ? 1.468 -10.211 10.523 1 93.81 90 GLU B N 1
ATOM 2069 C CA . GLU B 1 90 ? 2.191 -11.477 10.625 1 93.81 90 GLU B CA 1
ATOM 2070 C C . GLU B 1 90 ? 2.115 -12.266 9.32 1 93.81 90 GLU B C 1
ATOM 2072 O O . GLU B 1 90 ? 3.07 -12.945 8.945 1 93.81 90 GLU B O 1
ATOM 2077 N N . ARG B 1 91 ? 0.986 -12.164 8.656 1 95.56 91 ARG B N 1
ATOM 2078 C CA . ARG B 1 91 ? 0.833 -12.781 7.344 1 95.56 91 ARG B CA 1
ATOM 2079 C C . ARG B 1 91 ? 1.884 -12.273 6.363 1 95.56 91 ARG B C 1
ATOM 2081 O O . ARG B 1 91 ? 2.635 -13.055 5.785 1 95.56 91 ARG B O 1
ATOM 2088 N N . LYS B 1 92 ? 1.967 -10.969 6.219 1 94.31 92 LYS B N 1
ATOM 2089 C CA . LYS B 1 92 ? 2.865 -10.367 5.234 1 94.31 92 LYS B CA 1
ATOM 2090 C C . LYS B 1 92 ? 4.324 -10.625 5.594 1 94.31 92 LYS B C 1
ATOM 2092 O O . LYS B 1 92 ? 5.145 -10.914 4.719 1 94.31 92 LYS B O 1
ATOM 2097 N N . LEU B 1 93 ? 4.641 -10.531 6.852 1 92.75 93 LEU B N 1
ATOM 2098 C CA . LEU B 1 93 ? 6.004 -10.781 7.305 1 92.75 93 LEU B CA 1
ATOM 2099 C C . LEU B 1 93 ? 6.426 -12.211 7 1 92.75 93 LEU B C 1
ATOM 2101 O O . LEU B 1 93 ? 7.527 -12.445 6.5 1 92.75 93 LEU B O 1
ATOM 2105 N N . LEU B 1 94 ? 5.539 -13.172 7.305 1 96.56 94 LEU B N 1
ATOM 2106 C CA . LEU B 1 94 ? 5.859 -14.578 7.062 1 96.56 94 LEU B CA 1
ATOM 2107 C C . LEU B 1 94 ? 6.012 -14.852 5.57 1 96.56 94 LEU B C 1
ATOM 2109 O O . LEU B 1 94 ? 6.922 -15.57 5.156 1 96.56 94 LEU B O 1
ATOM 2113 N N . MET B 1 95 ? 5.141 -14.281 4.777 1 97.75 95 MET B N 1
ATOM 2114 C CA . MET B 1 95 ? 5.242 -14.438 3.33 1 97.75 95 MET B CA 1
ATOM 2115 C C . MET B 1 95 ? 6.559 -13.867 2.814 1 97.75 95 MET B C 1
ATOM 2117 O O . MET B 1 95 ? 7.191 -14.445 1.933 1 97.75 95 MET B O 1
ATOM 2121 N N . TYR B 1 96 ? 6.934 -12.797 3.389 1 95.06 96 TYR B N 1
ATOM 2122 C CA . TYR B 1 96 ? 8.211 -12.18 3.031 1 95.06 96 TYR B CA 1
ATOM 2123 C C . TYR B 1 96 ? 9.375 -13.094 3.4 1 95.06 96 TYR B C 1
ATOM 2125 O O . TYR B 1 96 ? 10.281 -13.312 2.592 1 95.06 96 TYR B O 1
ATOM 2133 N N . GLU B 1 97 ? 9.32 -13.633 4.598 1 94.62 97 GLU B N 1
ATOM 2134 C CA . GLU B 1 97 ? 10.406 -14.477 5.098 1 94.62 97 GLU B CA 1
ATOM 2135 C C . GLU B 1 97 ? 10.531 -15.758 4.277 1 94.62 97 GLU B C 1
ATOM 2137 O O . GLU B 1 97 ? 11.641 -16.25 4.062 1 94.62 97 GLU B O 1
ATOM 2142 N N . LYS B 1 98 ? 9.492 -16.203 3.752 1 97.19 98 LYS B N 1
ATOM 2143 C CA . LYS B 1 98 ? 9.469 -17.5 3.092 1 97.19 98 LYS B CA 1
ATOM 2144 C C . LYS B 1 98 ? 9.789 -17.375 1.607 1 97.19 98 LYS B C 1
ATOM 2146 O O . LYS B 1 98 ? 9.891 -18.375 0.898 1 97.19 98 LYS B O 1
ATOM 2151 N N . SER B 1 99 ? 9.992 -16.188 1.127 1 97.81 99 SER B N 1
ATOM 2152 C CA . SER B 1 99 ? 10.094 -16 -0.318 1 97.81 99 SER B CA 1
ATOM 2153 C C . SER B 1 99 ? 11.391 -15.305 -0.705 1 97.81 99 SER B C 1
ATOM 2155 O O . SER B 1 99 ? 11.875 -14.438 0.027 1 97.81 99 SER B O 1
ATOM 2157 N N . LEU B 1 100 ? 11.867 -15.648 -1.83 1 96.81 100 LEU B N 1
ATOM 2158 C CA . LEU B 1 100 ? 13.078 -15.016 -2.342 1 96.81 100 LEU B CA 1
ATOM 2159 C C . LEU B 1 100 ? 12.734 -13.836 -3.236 1 96.81 100 LEU B C 1
ATOM 2161 O O . LEU B 1 100 ? 13.594 -12.984 -3.506 1 96.81 100 LEU B O 1
ATOM 2165 N N . ALA B 1 101 ? 11.547 -13.82 -3.717 1 98 101 ALA B N 1
ATOM 2166 C CA . ALA B 1 101 ? 11.07 -12.773 -4.613 1 98 101 ALA B CA 1
ATOM 2167 C C . ALA B 1 101 ? 9.547 -12.688 -4.602 1 98 101 ALA B C 1
ATOM 2169 O O . ALA B 1 101 ? 8.875 -13.539 -4.008 1 98 101 ALA B O 1
ATOM 2170 N N . PHE B 1 102 ? 9.062 -11.688 -5.262 1 98.75 102 PHE B N 1
ATOM 2171 C CA . PHE B 1 102 ? 7.633 -11.406 -5.258 1 98.75 102 PHE B CA 1
ATOM 2172 C C . PHE B 1 102 ? 7.145 -11.078 -6.664 1 98.75 102 PHE B C 1
ATOM 2174 O O . PHE B 1 102 ? 7.836 -10.398 -7.422 1 98.75 102 PHE B O 1
ATOM 2181 N N . ILE B 1 103 ? 5.992 -11.555 -6.957 1 98.88 103 ILE B N 1
ATOM 2182 C CA . ILE B 1 103 ? 5.305 -11.195 -8.195 1 98.88 103 ILE B CA 1
ATOM 2183 C C . ILE B 1 103 ? 3.869 -10.781 -7.887 1 98.88 103 ILE B C 1
ATOM 2185 O O . ILE B 1 103 ? 3.16 -11.477 -7.152 1 98.88 103 ILE B O 1
ATOM 2189 N N . ALA B 1 104 ? 3.484 -9.688 -8.422 1 98.88 104 ALA B N 1
ATOM 2190 C CA . ALA B 1 104 ? 2.088 -9.273 -8.297 1 98.88 104 ALA B CA 1
ATOM 2191 C C . ALA B 1 104 ? 1.339 -9.484 -9.617 1 98.88 104 ALA B C 1
ATOM 2193 O O . ALA B 1 104 ? 1.818 -9.086 -10.68 1 98.88 104 ALA B O 1
ATOM 2194 N N . LEU B 1 105 ? 0.252 -10.156 -9.539 1 98.88 105 LEU B N 1
ATOM 2195 C CA . LEU B 1 105 ? -0.764 -10.18 -10.586 1 98.88 105 LEU B CA 1
ATOM 2196 C C . LEU B 1 105 ? -1.869 -9.172 -10.289 1 98.88 105 LEU B C 1
ATOM 2198 O O . LEU B 1 105 ? -1.936 -8.617 -9.195 1 98.88 105 LEU B O 1
ATOM 2202 N N . PRO B 1 106 ? -2.74 -8.922 -11.312 1 98.88 106 PRO B N 1
ATOM 2203 C CA . PRO B 1 106 ? -3.857 -8.008 -11.07 1 98.88 106 PRO B CA 1
ATOM 2204 C C . PRO B 1 106 ? -4.652 -8.359 -9.812 1 98.88 106 PRO B C 1
ATOM 2206 O O . PRO B 1 106 ? -4.812 -9.539 -9.492 1 98.88 106 PRO B O 1
ATOM 2209 N N . GLY B 1 107 ? -5.121 -7.391 -9.141 1 98.69 107 GLY B N 1
ATOM 2210 C CA . GLY B 1 107 ? -5.867 -7.535 -7.902 1 98.69 107 GLY B CA 1
ATOM 2211 C C . GLY B 1 107 ? -6.469 -6.23 -7.41 1 98.69 107 GLY B C 1
ATOM 2212 O O . GLY B 1 107 ? -6.578 -5.266 -8.172 1 98.69 107 GLY B O 1
ATOM 2213 N N . GLY B 1 108 ? -6.988 -6.277 -6.242 1 98.19 108 GLY B N 1
ATOM 2214 C CA . GLY B 1 108 ? -7.613 -5.109 -5.645 1 98.19 108 GLY B CA 1
ATOM 2215 C C . GLY B 1 108 ? -6.695 -4.363 -4.691 1 98.19 108 GLY B C 1
ATOM 2216 O O . GLY B 1 108 ? -5.48 -4.324 -4.895 1 98.19 108 GLY B O 1
ATOM 2217 N N . ILE B 1 109 ? -7.297 -3.764 -3.707 1 97.44 109 ILE B N 1
ATOM 2218 C CA . ILE B 1 109 ? -6.586 -2.895 -2.775 1 97.44 109 ILE B CA 1
ATOM 2219 C C . ILE B 1 109 ? -5.645 -3.729 -1.906 1 97.44 109 ILE B C 1
ATOM 2221 O O . ILE B 1 109 ? -4.566 -3.266 -1.527 1 97.44 109 ILE B O 1
ATOM 2225 N N . GLY B 1 110 ? -6.008 -4.934 -1.562 1 96.12 110 GLY B N 1
ATOM 2226 C CA . GLY B 1 110 ? -5.129 -5.809 -0.807 1 96.12 110 GLY B CA 1
ATOM 2227 C C . GLY B 1 110 ? -3.854 -6.16 -1.551 1 96.12 110 GLY B C 1
ATOM 2228 O O . GLY B 1 110 ? -2.764 -6.121 -0.976 1 96.12 110 GLY B O 1
ATOM 2229 N N . THR B 1 111 ? -3.982 -6.465 -2.791 1 98.31 111 THR B N 1
ATOM 2230 C CA . THR B 1 111 ? -2.826 -6.754 -3.631 1 98.31 111 THR B CA 1
ATOM 2231 C C . THR B 1 111 ? -1.924 -5.527 -3.746 1 98.31 111 THR B C 1
ATOM 2233 O O . THR B 1 111 ? -0.703 -5.633 -3.611 1 98.31 111 THR B O 1
ATOM 2236 N N . LEU B 1 112 ? -2.539 -4.418 -3.953 1 98.31 112 LEU B N 1
ATOM 2237 C CA . LEU B 1 112 ? -1.784 -3.172 -4.027 1 98.31 112 LEU B CA 1
ATOM 2238 C C . LEU B 1 112 ? -1.027 -2.916 -2.73 1 98.31 112 LEU B C 1
ATOM 2240 O O . LEU B 1 112 ? 0.137 -2.51 -2.756 1 98.31 112 LEU B O 1
ATOM 2244 N N . GLU B 1 113 ? -1.684 -3.127 -1.659 1 96.75 113 GLU B N 1
ATOM 2245 C CA . GLU B 1 113 ? -1.067 -2.934 -0.35 1 96.75 113 GLU B CA 1
ATOM 2246 C C . GLU B 1 113 ? 0.152 -3.836 -0.175 1 96.75 113 GLU B C 1
ATOM 2248 O O . GLU B 1 113 ? 1.205 -3.383 0.278 1 96.75 113 GLU B O 1
ATOM 2253 N N . GLU B 1 114 ? 0.031 -5.086 -0.542 1 96.81 114 GLU B N 1
ATOM 2254 C CA . GLU B 1 114 ? 1.123 -6.047 -0.425 1 96.81 114 GLU B CA 1
ATOM 2255 C C . GLU B 1 114 ? 2.307 -5.648 -1.301 1 96.81 114 GLU B C 1
ATOM 2257 O O . GLU B 1 114 ? 3.451 -5.648 -0.845 1 96.81 114 GLU B O 1
ATOM 2262 N N . LEU B 1 115 ? 2.012 -5.238 -2.475 1 97 115 LEU B N 1
ATOM 2263 C CA . LEU B 1 115 ? 3.025 -4.836 -3.445 1 97 115 LEU B CA 1
ATOM 2264 C C . LEU B 1 115 ? 3.791 -3.611 -2.959 1 97 115 LEU B C 1
ATOM 2266 O O . LEU B 1 115 ? 5.023 -3.592 -2.992 1 97 115 LEU B O 1
ATOM 2270 N N . VAL B 1 116 ? 3.084 -2.664 -2.553 1 96.94 116 VAL B N 1
ATOM 2271 C CA . VAL B 1 116 ? 3.699 -1.402 -2.152 1 96.94 116 VAL B CA 1
ATOM 2272 C C . VAL B 1 116 ? 4.508 -1.604 -0.873 1 96.94 116 VAL B C 1
ATOM 2274 O O . VAL B 1 116 ? 5.562 -0.988 -0.693 1 96.94 116 VAL B O 1
ATOM 2277 N N . GLU B 1 117 ? 4.047 -2.461 -0.008 1 95 117 GLU B N 1
ATOM 2278 C CA . GLU B 1 117 ? 4.797 -2.738 1.213 1 95 117 GLU B CA 1
ATOM 2279 C C . GLU B 1 117 ? 6.156 -3.352 0.896 1 95 117 GLU B C 1
ATOM 2281 O O . GLU B 1 117 ? 7.176 -2.941 1.459 1 95 117 GLU B O 1
ATOM 2286 N N . VAL B 1 118 ? 6.195 -4.293 0.009 1 95.44 118 VAL B N 1
ATOM 2287 C CA . VAL B 1 118 ? 7.461 -4.898 -0.393 1 95.44 118 VAL B CA 1
ATOM 2288 C C . VAL B 1 118 ? 8.375 -3.836 -0.991 1 95.44 118 VAL B C 1
ATOM 2290 O O . VAL B 1 118 ? 9.57 -3.781 -0.67 1 95.44 118 VAL B O 1
ATOM 2293 N N . SER B 1 119 ? 7.785 -2.996 -1.833 1 94.94 119 SER B N 1
ATOM 2294 C CA . SER B 1 119 ? 8.555 -1.922 -2.445 1 94.94 119 SER B CA 1
ATOM 2295 C C . SER B 1 119 ? 9.125 -0.976 -1.389 1 94.94 119 SER B C 1
ATOM 2297 O O . SER B 1 119 ? 10.281 -0.566 -1.471 1 94.94 119 SER B O 1
ATOM 2299 N N . SER B 1 120 ? 8.297 -0.651 -0.401 1 92.94 120 SER B N 1
ATOM 2300 C CA . SER B 1 120 ? 8.734 0.223 0.684 1 92.94 120 SER B CA 1
ATOM 2301 C C . SER B 1 120 ? 9.852 -0.42 1.5 1 92.94 120 SER B C 1
ATOM 2303 O O . SER B 1 120 ? 10.828 0.244 1.856 1 92.94 120 SER B O 1
ATOM 2305 N N . TRP B 1 121 ? 9.711 -1.714 1.773 1 89.44 121 TRP B N 1
ATOM 2306 C CA . TRP B 1 121 ? 10.742 -2.434 2.514 1 89.44 121 TRP B CA 1
ATOM 2307 C C . TRP B 1 121 ? 12.062 -2.436 1.748 1 89.44 121 TRP B C 1
ATOM 2309 O O . TRP B 1 121 ? 13.133 -2.246 2.336 1 89.44 121 TRP B O 1
ATOM 2319 N N . ASN B 1 122 ? 11.984 -2.619 0.474 1 90.56 122 ASN B N 1
ATOM 2320 C CA . ASN B 1 122 ? 13.172 -2.582 -0.373 1 90.56 122 ASN B CA 1
ATOM 2321 C C . ASN B 1 122 ? 13.828 -1.201 -0.362 1 90.56 122 ASN B C 1
ATOM 2323 O O . ASN B 1 122 ? 15.047 -1.09 -0.278 1 90.56 122 ASN B O 1
ATOM 2327 N N . GLN B 1 123 ? 13.008 -0.168 -0.436 1 88.69 123 GLN B N 1
ATOM 2328 C CA . GLN B 1 123 ? 13.516 1.201 -0.433 1 88.69 123 GLN B CA 1
ATOM 2329 C C . GLN B 1 123 ? 14.234 1.52 0.874 1 88.69 123 GLN B C 1
ATOM 2331 O O . GLN B 1 123 ? 15.258 2.203 0.874 1 88.69 123 GLN B O 1
ATOM 2336 N N . LEU B 1 124 ? 13.703 1.045 1.972 1 83.94 124 LEU B N 1
ATOM 2337 C CA . LEU B 1 124 ? 14.242 1.347 3.293 1 83.94 124 LEU B CA 1
ATOM 2338 C C . LEU B 1 124 ? 15.492 0.518 3.568 1 83.94 124 LEU B C 1
ATOM 2340 O O . LEU B 1 124 ? 16.203 0.772 4.539 1 83.94 124 LEU B O 1
ATOM 2344 N N . GLY B 1 125 ? 15.773 -0.438 2.615 1 80.06 125 GLY B N 1
ATOM 2345 C CA . GLY B 1 125 ? 16.938 -1.29 2.787 1 80.06 125 GLY B CA 1
ATOM 2346 C C . GLY B 1 125 ? 16.766 -2.338 3.869 1 80.06 125 GLY B C 1
ATOM 2347 O O . GLY B 1 125 ? 17.734 -2.902 4.363 1 80.06 125 GLY B O 1
ATOM 2348 N N . VAL B 1 126 ? 15.602 -2.457 4.348 1 73.75 126 VAL B N 1
ATOM 2349 C CA . VAL B 1 126 ? 15.305 -3.516 5.309 1 73.75 126 VAL B CA 1
ATOM 2350 C C . VAL B 1 126 ? 15.508 -4.879 4.652 1 73.75 126 VAL B C 1
ATOM 2352 O O . VAL B 1 126 ? 16.062 -5.797 5.266 1 73.75 126 VAL B O 1
ATOM 2355 N N . PHE B 1 127 ? 15.086 -4.891 3.412 1 78.81 127 PHE B N 1
ATOM 2356 C CA . PHE B 1 127 ? 15.289 -6.082 2.596 1 78.81 127 PHE B CA 1
ATOM 2357 C C . PHE B 1 127 ? 15.602 -5.703 1.154 1 78.81 127 PHE B C 1
ATOM 2359 O O . PHE B 1 127 ? 15.586 -4.523 0.799 1 78.81 127 PHE B O 1
ATOM 2366 N N . SER B 1 128 ? 16.109 -6.609 0.422 1 87 128 SER B N 1
ATOM 2367 C CA . SER B 1 128 ? 16.359 -6.445 -1.008 1 87 128 SER B CA 1
ATOM 2368 C C . SER B 1 128 ? 15.938 -7.688 -1.787 1 87 128 SER B C 1
ATOM 2370 O O . SER B 1 128 ? 16.766 -8.555 -2.072 1 87 128 SER B O 1
ATOM 2372 N N . LYS B 1 129 ? 14.672 -7.758 -1.959 1 94.75 129 LYS B N 1
ATOM 2373 C CA . LYS B 1 129 ? 14.156 -8.898 -2.713 1 94.75 129 LYS B CA 1
ATOM 2374 C C . LYS B 1 129 ? 13.477 -8.445 -4 1 94.75 129 LYS B C 1
ATOM 2376 O O . LYS B 1 129 ? 12.719 -7.473 -3.998 1 94.75 129 LYS B O 1
ATOM 2381 N N . PRO B 1 130 ? 13.711 -9.133 -5.062 1 96.94 130 PRO B N 1
ATOM 2382 C CA . PRO B 1 130 ? 13.125 -8.734 -6.348 1 96.94 130 PRO B CA 1
ATOM 2383 C C . PRO B 1 130 ? 11.602 -8.703 -6.312 1 96.94 130 PRO B C 1
ATOM 2385 O O . PRO B 1 130 ? 10.977 -9.555 -5.68 1 96.94 130 PRO B O 1
ATOM 2388 N N . LEU B 1 131 ? 11.117 -7.688 -6.961 1 97.94 131 LEU B N 1
ATOM 2389 C CA . LEU B 1 131 ? 9.672 -7.508 -7.109 1 97.94 131 LEU B CA 1
ATOM 2390 C C . LEU B 1 131 ? 9.297 -7.352 -8.578 1 97.94 131 LEU B C 1
ATOM 2392 O O . LEU B 1 131 ? 9.906 -6.555 -9.297 1 97.94 131 LEU B O 1
ATOM 2396 N N . GLY B 1 132 ? 8.328 -8.156 -9.016 1 98.62 132 GLY B N 1
ATOM 2397 C CA . GLY B 1 132 ? 7.852 -8.086 -10.391 1 98.62 132 GLY B CA 1
ATOM 2398 C C . GLY B 1 132 ? 6.352 -7.883 -10.492 1 98.62 132 GLY B C 1
ATOM 2399 O O . GLY B 1 132 ? 5.598 -8.344 -9.633 1 98.62 132 GLY B O 1
ATOM 2400 N N . LEU B 1 133 ? 5.918 -7.184 -11.516 1 98.81 133 LEU B N 1
ATOM 2401 C CA . LEU B 1 133 ? 4.512 -7.031 -11.883 1 98.81 133 LEU B CA 1
ATOM 2402 C C . LEU B 1 133 ? 4.215 -7.734 -13.203 1 98.81 133 LEU B C 1
ATOM 2404 O O . LEU B 1 133 ? 4.828 -7.422 -14.227 1 98.81 133 LEU B O 1
ATOM 2408 N N . LEU B 1 134 ? 3.355 -8.703 -13.117 1 98.88 134 LEU B N 1
ATOM 2409 C CA . LEU B 1 134 ? 2.824 -9.25 -14.359 1 98.88 134 LEU B CA 1
ATOM 2410 C C . LEU B 1 134 ? 1.707 -8.367 -14.906 1 98.88 134 LEU B C 1
ATOM 2412 O O . LEU B 1 134 ? 0.552 -8.492 -14.492 1 98.88 134 LEU B O 1
ATOM 2416 N N . ASP B 1 135 ? 2.031 -7.512 -15.867 1 98.69 135 ASP B N 1
ATOM 2417 C CA . ASP B 1 135 ? 1.161 -6.445 -16.344 1 98.69 135 ASP B CA 1
ATOM 2418 C C . ASP B 1 135 ? 0.214 -6.957 -17.438 1 98.69 135 ASP B C 1
ATOM 2420 O O . ASP B 1 135 ? 0.323 -6.566 -18.594 1 98.69 135 ASP B O 1
ATOM 2424 N N . VAL B 1 136 ? -0.745 -7.727 -16.953 1 98.38 136 VAL B N 1
ATOM 2425 C CA . VAL B 1 136 ? -1.741 -8.312 -17.844 1 98.38 136 VAL B CA 1
ATOM 2426 C C . VAL B 1 136 ? -2.654 -7.215 -18.391 1 98.38 136 VAL B C 1
ATOM 2428 O O . VAL B 1 136 ? -3.285 -6.488 -17.625 1 98.38 136 VAL B O 1
ATOM 2431 N N . ASN B 1 137 ? -2.77 -7.031 -19.688 1 96.62 137 ASN B N 1
ATOM 2432 C CA . ASN B 1 137 ? -3.646 -6.066 -20.344 1 96.62 137 ASN B CA 1
ATOM 2433 C C . ASN B 1 137 ? -3.373 -4.645 -19.859 1 96.62 137 ASN B C 1
ATOM 2435 O O . ASN B 1 137 ? -4.293 -3.832 -19.766 1 96.62 137 ASN B O 1
ATOM 2439 N N . GLY B 1 138 ? -2.178 -4.402 -19.516 1 98.19 138 GLY B N 1
ATOM 2440 C CA . GLY B 1 138 ? -1.821 -3.064 -19.078 1 98.19 138 GLY B CA 1
ATOM 2441 C C . GLY B 1 138 ? -2.414 -2.701 -17.734 1 98.19 138 GLY B C 1
ATOM 2442 O O . GLY B 1 138 ? -2.6 -1.522 -17.422 1 98.19 138 GLY B O 1
ATOM 2443 N N . PHE B 1 139 ? -2.76 -3.713 -16.906 1 98.81 139 PHE B N 1
ATOM 2444 C CA . PHE B 1 139 ? -3.49 -3.52 -15.656 1 98.81 139 PHE B CA 1
ATOM 2445 C C . PHE B 1 139 ? -2.762 -2.537 -14.742 1 98.81 139 PHE B C 1
ATOM 2447 O O . PHE B 1 139 ? -3.395 -1.739 -14.055 1 98.81 139 PHE B O 1
ATOM 2454 N N . PHE B 1 140 ? -1.438 -2.547 -14.734 1 98.81 140 PHE B N 1
ATOM 2455 C CA . PHE B 1 140 ? -0.655 -1.805 -13.758 1 98.81 140 PHE B CA 1
ATOM 2456 C C . PHE B 1 140 ? -0.181 -0.477 -14.336 1 98.81 140 PHE B C 1
ATOM 2458 O O . PHE B 1 140 ? 0.526 0.28 -13.664 1 98.81 140 PHE B O 1
ATOM 2465 N N . GLN B 1 141 ? -0.549 -0.157 -15.555 1 98.75 141 GLN B N 1
ATOM 2466 C CA . GLN B 1 141 ? -0.015 1.03 -16.219 1 98.75 141 GLN B CA 1
ATOM 2467 C C . GLN B 1 141 ? -0.36 2.295 -15.43 1 98.75 141 GLN B C 1
ATOM 2469 O O . GLN B 1 141 ? 0.494 3.162 -15.242 1 98.75 141 GLN B O 1
ATOM 2474 N N . PRO B 1 142 ? -1.621 2.439 -14.945 1 98.81 142 PRO B N 1
ATOM 2475 C CA . PRO B 1 142 ? -1.897 3.645 -14.156 1 98.81 142 PRO B CA 1
ATOM 2476 C C . PRO B 1 142 ? -1.063 3.723 -12.883 1 98.81 142 PRO B C 1
ATOM 2478 O O . PRO B 1 142 ? -0.626 4.809 -12.492 1 98.81 142 PRO B O 1
ATOM 2481 N N . LEU B 1 143 ? -0.836 2.605 -12.203 1 98.69 143 LEU B N 1
ATOM 2482 C CA . LEU B 1 143 ? 0.026 2.576 -11.031 1 98.69 143 LEU B CA 1
ATOM 2483 C C . LEU B 1 143 ? 1.445 3.006 -11.383 1 98.69 143 LEU B C 1
ATOM 2485 O O . LEU B 1 143 ? 2.057 3.801 -10.664 1 98.69 143 LEU B O 1
ATOM 2489 N N . LEU B 1 144 ? 1.928 2.469 -12.477 1 98.56 144 LEU B N 1
ATOM 2490 C CA . LEU B 1 144 ? 3.271 2.82 -12.922 1 98.56 144 LEU B CA 1
ATOM 2491 C C . LEU B 1 144 ? 3.367 4.309 -13.227 1 98.56 144 LEU B C 1
ATOM 2493 O O . LEU B 1 144 ? 4.398 4.938 -12.969 1 98.56 144 LEU B O 1
ATOM 2497 N N . ASN B 1 145 ? 2.311 4.828 -13.797 1 98.75 145 ASN B N 1
ATOM 2498 C CA . ASN B 1 145 ? 2.266 6.27 -14.023 1 98.75 145 ASN B CA 1
ATOM 2499 C C . ASN B 1 145 ? 2.367 7.047 -12.719 1 98.75 145 ASN B C 1
ATOM 2501 O O . ASN B 1 145 ? 3.016 8.094 -12.656 1 98.75 145 ASN B O 1
ATOM 2505 N N . GLN B 1 146 ? 1.725 6.555 -11.68 1 98.81 146 GLN B N 1
ATOM 2506 C CA . GLN B 1 146 ? 1.826 7.199 -10.375 1 98.81 146 GLN B CA 1
ATOM 2507 C C . GLN B 1 146 ? 3.258 7.16 -9.852 1 98.81 146 GLN B C 1
ATOM 2509 O O . GLN B 1 146 ? 3.771 8.164 -9.352 1 98.81 146 GLN B O 1
ATOM 2514 N N . LEU B 1 147 ? 3.891 6.008 -9.945 1 98.62 147 LEU B N 1
ATOM 2515 C CA . LEU B 1 147 ? 5.266 5.875 -9.477 1 98.62 147 LEU B CA 1
ATOM 2516 C C . LEU B 1 147 ? 6.199 6.785 -10.266 1 98.62 147 LEU B C 1
ATOM 2518 O O . LEU B 1 147 ? 7.066 7.445 -9.688 1 98.62 147 LEU B O 1
ATOM 2522 N N . ASN B 1 148 ? 6.016 6.82 -11.578 1 98.75 148 ASN B N 1
ATOM 2523 C CA . ASN B 1 148 ? 6.797 7.727 -12.414 1 98.75 148 ASN B CA 1
ATOM 2524 C C . ASN B 1 148 ? 6.574 9.18 -12.016 1 98.75 148 ASN B C 1
ATOM 2526 O O . ASN B 1 148 ? 7.516 9.977 -12 1 98.75 148 ASN B O 1
ATOM 2530 N N . HIS B 1 149 ? 5.32 9.477 -11.766 1 98.75 149 HIS B N 1
ATOM 2531 C CA . HIS B 1 149 ? 4.977 10.836 -11.344 1 98.75 149 HIS B CA 1
ATOM 2532 C C . HIS B 1 149 ? 5.664 11.188 -10.031 1 98.75 149 HIS B C 1
ATOM 2534 O O . HIS B 1 149 ? 6.156 12.305 -9.867 1 98.75 149 HIS B O 1
ATOM 2540 N N . MET B 1 150 ? 5.715 10.266 -9.07 1 98.81 150 MET B N 1
ATOM 2541 C CA . MET B 1 150 ? 6.41 10.469 -7.801 1 98.81 150 MET B CA 1
ATOM 2542 C C . MET B 1 150 ? 7.887 10.773 -8.031 1 98.81 150 MET B C 1
ATOM 2544 O O . MET B 1 150 ? 8.453 11.641 -7.371 1 98.81 150 MET B O 1
ATOM 2548 N N . VAL B 1 151 ? 8.484 10.039 -8.992 1 98.69 151 VAL B N 1
ATOM 2549 C CA . VAL B 1 151 ? 9.883 10.289 -9.32 1 98.69 151 VAL B CA 1
ATOM 2550 C C . VAL B 1 151 ? 10.039 11.688 -9.898 1 98.69 151 VAL B C 1
ATOM 2552 O O . VAL B 1 151 ? 10.883 12.469 -9.445 1 98.69 151 VAL B O 1
ATOM 2555 N N . GLY B 1 152 ? 9.242 12.031 -10.891 1 98.62 152 GLY B N 1
ATOM 2556 C CA . GLY B 1 152 ? 9.32 13.312 -11.555 1 98.62 152 GLY B CA 1
ATOM 2557 C C . GLY B 1 152 ? 9.117 14.492 -10.617 1 98.62 152 GLY B C 1
ATOM 2558 O O . GLY B 1 152 ? 9.727 15.547 -10.797 1 98.62 152 GLY B O 1
ATOM 2559 N N . GLU B 1 153 ? 8.25 14.25 -9.602 1 98.62 153 GLU B N 1
ATOM 2560 C CA . GLU B 1 153 ? 7.906 15.328 -8.68 1 98.62 153 GLU B CA 1
ATOM 2561 C C . GLU B 1 153 ? 8.828 15.328 -7.465 1 98.62 153 GLU B C 1
ATOM 2563 O O . GLU B 1 153 ? 8.641 16.109 -6.531 1 98.62 153 GLU B O 1
ATOM 2568 N N . GLY B 1 154 ? 9.82 14.406 -7.41 1 98.44 154 GLY B N 1
ATOM 2569 C CA . GLY B 1 154 ? 10.891 14.461 -6.426 1 98.44 154 GLY B CA 1
ATOM 2570 C C . GLY B 1 154 ? 10.555 13.727 -5.141 1 98.44 154 GLY B C 1
ATOM 2571 O O . GLY B 1 154 ? 11.211 13.93 -4.113 1 98.44 154 GLY B O 1
ATOM 2572 N N . PHE B 1 155 ? 9.516 12.82 -5.172 1 98.56 155 PHE B N 1
ATOM 2573 C CA . PHE B 1 155 ? 9.086 12.148 -3.951 1 98.56 155 PHE B CA 1
ATOM 2574 C C . PHE B 1 155 ? 9.586 10.703 -3.92 1 98.56 155 PHE B C 1
ATOM 2576 O O . PHE B 1 155 ? 9.469 10.023 -2.902 1 98.56 155 PHE B O 1
ATOM 2583 N N . LEU B 1 156 ? 10.156 10.219 -4.973 1 98.19 156 LEU B N 1
ATOM 2584 C CA . LEU B 1 156 ? 10.617 8.844 -5.098 1 98.19 156 LEU B CA 1
ATOM 2585 C C . LEU B 1 156 ? 11.891 8.766 -5.93 1 98.19 156 LEU B C 1
ATOM 2587 O O . LEU B 1 156 ? 12 9.414 -6.969 1 98.19 156 LEU B O 1
ATOM 2591 N N . ASP B 1 157 ? 12.844 8.023 -5.449 1 96.69 157 ASP B N 1
ATOM 2592 C CA . ASP B 1 157 ? 14.062 7.812 -6.23 1 96.69 157 ASP B CA 1
ATOM 2593 C C . ASP B 1 157 ? 13.781 6.957 -7.461 1 96.69 157 ASP B C 1
ATOM 2595 O O . ASP B 1 157 ? 13.031 5.977 -7.383 1 96.69 157 ASP B O 1
ATOM 2599 N N . SER B 1 158 ? 14.438 7.293 -8.539 1 97.06 158 SER B N 1
ATOM 2600 C CA . SER B 1 158 ? 14.281 6.496 -9.758 1 97.06 158 SER B CA 1
ATOM 2601 C C . SER B 1 158 ? 14.734 5.059 -9.531 1 97.06 158 SER B C 1
ATOM 2603 O O . SER B 1 158 ? 14.195 4.133 -10.148 1 97.06 158 SER B O 1
ATOM 2605 N N . GLN B 1 159 ? 15.648 4.848 -8.648 1 93.5 159 GLN B N 1
ATOM 2606 C CA . GLN B 1 159 ? 16.156 3.512 -8.359 1 93.5 159 GLN B CA 1
ATOM 2607 C C . GLN B 1 159 ? 15.062 2.607 -7.812 1 93.5 159 GLN B C 1
ATOM 2609 O O . GLN B 1 159 ? 14.984 1.43 -8.172 1 93.5 159 GLN B O 1
ATOM 2614 N N . THR B 1 160 ? 14.266 3.193 -6.922 1 94.12 160 THR B N 1
ATOM 2615 C CA . THR B 1 160 ? 13.156 2.422 -6.363 1 94.12 160 THR B CA 1
ATOM 2616 C C . THR B 1 160 ? 12.164 2.027 -7.453 1 94.12 160 THR B C 1
ATOM 2618 O O . THR B 1 160 ? 11.758 0.868 -7.539 1 94.12 160 THR B O 1
ATOM 2621 N N . ARG B 1 161 ? 11.789 2.932 -8.266 1 96.06 161 ARG B N 1
ATOM 2622 C CA . ARG B 1 161 ? 10.875 2.676 -9.367 1 96.06 161 ARG B CA 1
ATOM 2623 C C . ARG B 1 161 ? 11.469 1.673 -10.352 1 96.06 161 ARG B C 1
ATOM 2625 O O . ARG B 1 161 ? 10.797 0.735 -10.781 1 96.06 161 ARG B O 1
ATOM 2632 N N . ASP B 1 162 ? 12.75 1.842 -10.664 1 94.25 162 ASP B N 1
ATOM 2633 C CA . ASP B 1 162 ? 13.43 1.008 -11.648 1 94.25 162 ASP B CA 1
ATOM 2634 C C . ASP B 1 162 ? 13.68 -0.396 -11.102 1 94.25 162 ASP B C 1
ATOM 2636 O O . ASP B 1 162 ? 13.953 -1.323 -11.867 1 94.25 162 ASP B O 1
ATOM 2640 N N . GLY B 1 163 ? 13.586 -0.562 -9.828 1 92.75 163 GLY B N 1
ATOM 2641 C CA . GLY B 1 163 ? 13.805 -1.853 -9.195 1 92.75 163 GLY B CA 1
ATOM 2642 C C . GLY B 1 163 ? 12.656 -2.818 -9.398 1 92.75 163 GLY B C 1
ATOM 2643 O O . GLY B 1 163 ? 12.797 -4.023 -9.172 1 92.75 163 GLY B O 1
ATOM 2644 N N . ILE B 1 164 ? 11.531 -2.326 -9.82 1 97.06 164 ILE B N 1
ATOM 2645 C CA . ILE B 1 164 ? 10.367 -3.166 -10.07 1 97.06 164 ILE B CA 1
ATOM 2646 C C . ILE B 1 164 ? 10.414 -3.703 -11.5 1 97.06 164 ILE B C 1
ATOM 2648 O O . ILE B 1 164 ? 10.453 -2.93 -12.461 1 97.06 164 ILE B O 1
ATOM 2652 N N . GLU B 1 165 ? 10.438 -5.02 -11.656 1 97.69 165 GLU B N 1
ATOM 2653 C CA . GLU B 1 165 ? 10.398 -5.656 -12.969 1 97.69 165 GLU B CA 1
ATOM 2654 C C . GLU B 1 165 ? 8.969 -5.707 -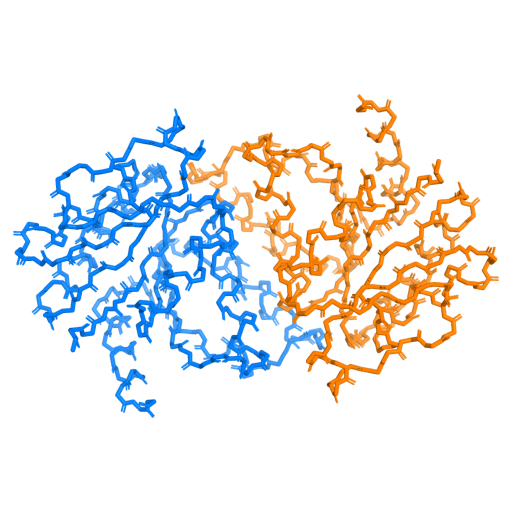13.516 1 97.69 165 GLU B C 1
ATOM 2656 O O . GLU B 1 165 ? 8.07 -6.23 -12.859 1 97.69 165 GLU B O 1
ATOM 2661 N N . ILE B 1 166 ? 8.758 -5.156 -14.695 1 98.44 166 ILE B N 1
ATOM 2662 C CA . ILE B 1 166 ? 7.406 -5.105 -15.25 1 98.44 166 ILE B CA 1
ATOM 2663 C C . ILE B 1 166 ? 7.395 -5.766 -16.625 1 98.44 166 ILE B C 1
ATOM 2665 O O . ILE B 1 166 ? 8.125 -5.344 -17.531 1 98.44 166 ILE B O 1
ATOM 2669 N N . HIS B 1 167 ? 6.602 -6.762 -16.734 1 98.44 167 HIS B N 1
ATOM 2670 C CA . HIS B 1 167 ? 6.449 -7.43 -18.031 1 98.44 167 HIS B CA 1
ATOM 2671 C C . HIS B 1 167 ? 5.035 -7.969 -18.203 1 98.44 167 HIS B C 1
ATOM 2673 O O . HIS B 1 167 ? 4.391 -8.367 -17.234 1 98.44 167 HIS B O 1
ATOM 2679 N N . SER B 1 168 ? 4.504 -8.016 -19.469 1 98.06 168 SER B N 1
ATOM 2680 C CA . SER B 1 168 ? 3.221 -8.633 -19.781 1 98.06 168 SER B CA 1
ATOM 2681 C C . SER B 1 168 ? 3.385 -10.125 -20.078 1 98.06 168 SER B C 1
ATOM 2683 O O . SER B 1 168 ? 2.416 -10.883 -20.016 1 98.06 168 SER B O 1
ATOM 2685 N N . ASP B 1 169 ? 4.582 -10.5 -20.406 1 97.38 169 ASP B N 1
ATOM 2686 C CA . ASP B 1 169 ? 4.91 -11.891 -20.688 1 97.38 169 ASP B CA 1
ATOM 2687 C C . ASP B 1 169 ? 5.398 -12.602 -19.438 1 97.38 169 ASP B C 1
ATOM 2689 O O . ASP B 1 169 ? 6.461 -12.281 -18.891 1 97.38 169 ASP B O 1
ATOM 2693 N N . PRO B 1 170 ? 4.641 -13.617 -19.031 1 97.81 170 PRO B N 1
ATOM 2694 C CA . PRO B 1 170 ? 5.016 -14.297 -17.781 1 97.81 170 PRO B CA 1
ATOM 2695 C C . PRO B 1 170 ? 6.395 -14.953 -17.859 1 97.81 170 PRO B C 1
ATOM 2697 O O . PRO B 1 170 ? 7.117 -15.008 -16.875 1 97.81 170 PRO B O 1
ATOM 2700 N N . ASP B 1 171 ? 6.734 -15.516 -19.016 1 97.81 171 ASP B N 1
ATOM 2701 C CA . ASP B 1 171 ? 8.047 -16.141 -19.188 1 97.81 171 ASP B CA 1
ATOM 2702 C C . ASP B 1 171 ? 9.164 -15.125 -18.953 1 97.81 171 ASP B C 1
ATOM 2704 O O . ASP B 1 171 ? 10.109 -15.398 -18.203 1 97.81 171 ASP B O 1
ATOM 2708 N N . LEU B 1 172 ? 9.016 -14.008 -19.578 1 98.12 172 LEU B N 1
ATOM 2709 C CA . LEU B 1 172 ? 10.031 -12.969 -19.453 1 98.12 172 LEU B CA 1
ATOM 2710 C C . LEU B 1 172 ? 10.109 -12.445 -18.031 1 98.12 172 LEU B C 1
ATOM 2712 O O . LEU B 1 172 ? 11.211 -12.211 -17.5 1 98.12 172 LEU B O 1
ATOM 2716 N N . LEU B 1 173 ? 8.984 -12.242 -17.406 1 98.44 173 LEU B N 1
ATOM 2717 C CA . LEU B 1 173 ? 8.977 -11.75 -16.047 1 98.44 173 LEU B CA 1
ATOM 2718 C C . LEU B 1 173 ? 9.695 -12.711 -15.109 1 98.44 173 LEU B C 1
ATOM 2720 O O . LEU B 1 173 ? 10.562 -12.305 -14.328 1 98.44 173 LEU B O 1
ATOM 2724 N N . LEU B 1 174 ? 9.32 -13.984 -15.164 1 97.94 174 LEU B N 1
ATOM 2725 C CA . LEU B 1 174 ? 9.922 -14.961 -14.258 1 97.94 174 LEU B CA 1
ATOM 2726 C C . LEU B 1 174 ? 11.422 -15.094 -14.508 1 97.94 174 LEU B C 1
ATOM 2728 O O . LEU B 1 174 ? 12.203 -15.188 -13.562 1 97.94 174 LEU B O 1
ATOM 2732 N N . GLU B 1 175 ? 11.797 -15.086 -15.797 1 97.44 175 GLU B N 1
ATOM 2733 C CA . GLU B 1 175 ? 13.219 -15.141 -16.141 1 97.44 175 GLU B CA 1
ATOM 2734 C C . GLU B 1 175 ? 13.992 -14 -15.492 1 97.44 175 GLU B C 1
ATOM 2736 O O . GLU B 1 175 ? 15.062 -14.211 -14.922 1 97.44 175 GLU B O 1
ATOM 2741 N N . ARG B 1 176 ? 13.461 -12.836 -15.578 1 97.38 176 ARG B N 1
ATOM 2742 C CA . ARG B 1 176 ? 14.125 -11.664 -15.008 1 97.38 176 ARG B CA 1
ATOM 2743 C C . ARG B 1 176 ? 14.18 -11.758 -13.484 1 97.38 176 ARG B C 1
ATOM 2745 O O . ARG B 1 176 ? 15.195 -11.398 -12.875 1 97.38 176 ARG B O 1
ATOM 2752 N N . ILE B 1 177 ? 13.109 -12.18 -12.891 1 97.44 177 ILE B N 1
ATOM 2753 C CA . ILE B 1 177 ? 13.047 -12.328 -11.438 1 97.44 177 ILE B CA 1
ATOM 2754 C C . ILE B 1 177 ? 14.094 -13.344 -10.984 1 97.44 177 ILE B C 1
ATOM 2756 O O . ILE B 1 177 ? 14.836 -13.102 -10.031 1 97.44 177 ILE B O 1
ATOM 2760 N N . LEU B 1 178 ? 14.211 -14.5 -11.68 1 96.19 178 LEU B N 1
ATOM 2761 C CA . LEU B 1 178 ? 15.156 -15.547 -11.32 1 96.19 178 LEU B CA 1
ATOM 2762 C C . LEU B 1 178 ? 16.594 -15.055 -11.477 1 96.19 178 LEU B C 1
ATOM 2764 O O . LEU B 1 178 ? 17.453 -15.383 -10.664 1 96.19 178 LEU B O 1
ATOM 2768 N N . LYS B 1 179 ? 16.828 -14.289 -12.523 1 96 179 LYS B N 1
ATOM 2769 C CA . LYS B 1 179 ? 18.156 -13.703 -12.711 1 96 179 LYS B CA 1
ATOM 2770 C C . LYS B 1 179 ? 18.516 -12.805 -11.531 1 96 179 LYS B C 1
ATOM 2772 O O . LYS B 1 179 ? 19.656 -12.836 -11.055 1 96 179 LYS B O 1
ATOM 2777 N N . ARG B 1 180 ? 17.562 -12.055 -11.062 1 94.19 180 ARG B N 1
ATOM 2778 C CA . ARG B 1 180 ? 17.812 -11.141 -9.961 1 94.19 180 ARG B CA 1
ATOM 2779 C C . ARG B 1 180 ? 18.031 -11.898 -8.648 1 94.19 180 ARG B C 1
ATOM 2781 O O . ARG B 1 180 ? 18.828 -11.477 -7.809 1 94.19 180 ARG B O 1
ATOM 2788 N N . ILE B 1 181 ? 17.312 -13.008 -8.469 1 92.25 181 ILE B N 1
ATOM 2789 C CA . ILE B 1 181 ? 17.5 -13.844 -7.285 1 92.25 181 ILE B CA 1
ATOM 2790 C C . ILE B 1 181 ? 18.938 -14.352 -7.227 1 92.25 181 ILE B C 1
ATOM 2792 O O . ILE B 1 181 ? 19.547 -14.398 -6.152 1 92.25 181 ILE B O 1
ATOM 2796 N N . ARG B 1 182 ? 19.484 -14.656 -8.352 1 89 182 ARG B N 1
ATOM 2797 C CA . ARG B 1 182 ? 20.828 -15.211 -8.43 1 89 182 ARG B CA 1
ATOM 2798 C C . ARG B 1 182 ? 21.875 -14.141 -8.133 1 89 182 ARG B C 1
ATOM 2800 O O . ARG B 1 182 ? 23 -14.461 -7.742 1 89 182 ARG B O 1
ATOM 2807 N N . LEU B 1 183 ? 21.5 -12.898 -8.297 1 82.31 183 LEU B N 1
ATOM 2808 C CA . LEU B 1 183 ? 22.438 -11.797 -8.094 1 82.31 183 LEU B CA 1
ATOM 2809 C C . LEU B 1 183 ? 22.453 -11.359 -6.633 1 82.31 183 LEU B C 1
ATOM 2811 O O . LEU B 1 183 ? 23.312 -10.578 -6.23 1 82.31 183 LEU B O 1
ATOM 2815 N N . ILE B 1 184 ? 21.531 -11.75 -5.863 1 75.38 184 ILE B N 1
ATOM 2816 C CA . ILE B 1 184 ? 21.484 -11.359 -4.457 1 75.38 184 ILE B CA 1
ATOM 2817 C C . ILE B 1 184 ? 22.172 -12.422 -3.604 1 75.38 184 ILE B C 1
ATOM 2819 O O . ILE B 1 184 ? 22.016 -13.625 -3.842 1 75.38 184 ILE B O 1
#

Secondary structure (DSSP, 8-state):
---EEEEE--SS--SSHHHHHHHHHHHHHHHHTTPEEEE--B-SHHHHHHHHHHHHTT--EEEEEEGGGTTTS-B-TTSSEEEEESSHHHHHHHHHHT-SEEEE-S--HHHHHHHHHHHHHHHHTS----EEEE-GGGTTHHHHHHHHHHHHTTSS-HHHHHTEEEESSHHHHHHHHHHHHHH-/---EEEEE--SS--SSHHHHHHHHHHHHHHHHTTPEEEE--B-SHHHHHHHHHHHHTT--EEEEEEGGGTTTS-B-TTSSEEEEESSHHHHHHHHHHT-SEEEE-S--HHHHHHHHHHHHHHHHTS----EEEE-GGGTTHHHHHHHHHHHHTTSS-HHHHHTEEEESSHHHHHHHHHHHHHH-

Organism: NCBI:txid2484979

Solvent-accessible surface area (backbone atoms only — not comparable to full-atom values): 18186 Å² total; per-residue (Å²): 131,79,57,20,38,25,47,39,38,7,69,39,50,46,73,49,70,65,51,42,52,50,28,29,50,44,18,35,50,39,16,74,70,68,30,30,40,33,37,60,29,35,46,41,32,29,38,20,40,22,52,50,27,16,46,75,61,70,32,48,36,37,17,39,32,31,55,79,41,52,82,80,37,56,67,41,83,86,52,73,38,74,43,76,31,88,36,71,65,56,32,52,52,49,49,52,72,62,25,58,30,38,36,35,44,69,33,22,55,62,29,51,29,56,52,35,42,53,52,35,36,38,66,73,59,78,41,83,56,50,38,32,37,48,30,57,91,55,63,47,49,35,45,50,48,28,53,50,46,23,31,76,38,49,32,32,59,61,64,59,60,66,54,48,44,74,28,65,47,58,69,61,40,52,52,52,47,53,54,50,51,71,72,101,132,78,57,20,37,25,45,39,40,9,68,40,50,48,73,49,70,62,50,42,51,50,28,30,49,44,16,36,50,40,16,74,70,67,30,30,39,32,36,62,29,33,47,40,32,29,39,20,38,23,52,48,27,15,46,74,60,70,32,48,34,37,19,38,31,31,55,80,43,53,82,78,39,54,67,42,82,85,54,73,40,74,44,75,32,87,36,71,65,57,30,53,53,50,50,52,71,62,27,58,30,38,36,34,44,72,32,22,55,61,27,50,31,54,52,35,44,54,51,35,35,37,67,72,60,78,40,84,57,50,38,32,36,47,30,56,92,56,63,48,49,35,44,50,48,30,53,51,47,22,30,76,39,50,32,33,60,63,64,61,62,66,56,49,43,74,29,66,45,58,68,60,38,52,51,53,47,52,55,51,51,71,71,100

InterPro domains:
  IPR005269 Cytokinin riboside 5'-monophosphate phosphoribohydrolase LOG [TIGR00730] (4-177)
  IPR031100 LOG family [PF03641] (47-176)

Sequence (368 aa):
MRPAICVFCGSRPGTDPKYQQAARFIGHLIASQGIDLVYGGATSGLMGTVADAVMEKGGRVTGVLPEFLSGKEIAHKNITELILVPTMHERKLLMYEKSLAFIALPGGIGTLEELVEVSSWNQLGVFSKPLGLLDVNGFFQPLLNQLNHMVGEGFLDSQTRDGIEIHSDPDLLLERILKRIRLIMRPAICVFCGSRPGTDPKYQQAARFIGHLIASQGIDLVYGGATSGLMGTVADAVMEKGGRVTGVLPEFLSGKEIAHKNITELILVPTMHERKLLMYEKSLAFIALPGGIGTLEELVEVSSWNQLGVFSKPLGLLDVNGFFQPLLNQLNHMVGEGFLDSQTRDGIEIHSDPDLLLERILKRIRLI

Radius of gyration: 20.33 Å; Cα contacts (8 Å, |Δi|>4): 813; chains: 2; bounding box: 44×59×45 Å

pLDDT: mean 95.61, std 5.8, range [56.81, 98.94]

Nearest PDB structures (foldseek):
  5zbk-assembly1_A-2  TM=9.745E-01  e=1.989E-23  Pseudomonas aeruginosa PAO1
  5its-assembly2_C  TM=9.738E-01  e=1.054E-23  Corynebacterium glutamicum ATCC 13032
  5zbj-assembly1_A-2  TM=9.702E-01  e=9.117E-23  Pseudomonas aeruginosa PAO1
  1ydh-assembly1_B  TM=9.678E-01  e=6.943E-22  Arabidopsis thaliana
  1t35-assembly1_C  TM=9.213E-01  e=2.469E-21  Bacillus subtilis

Foldseek 3Di:
DAAAEEEFEALAADDDVLQLVLLLVLLLVCLVVQHAYEYAFFCGHSRVSSQVSVVVSVHAYEHEYEPVCVVVGPGDPPGRYYHYDPDPVVRLVVSVVRH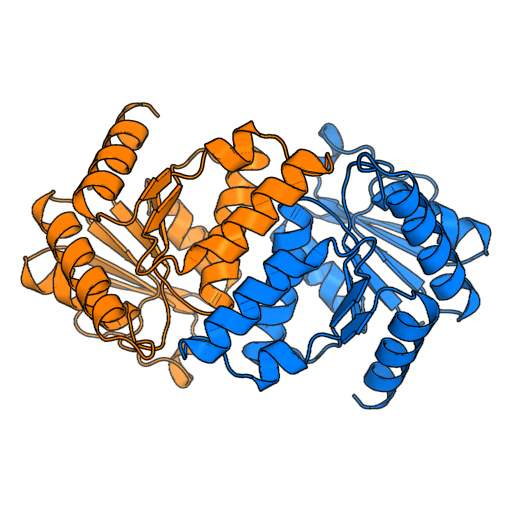QAYEYGYYDPVSVVSLVVVLVCCVVVVDPHQYEYQCAPNRCVVVLVVQVVCCVVPNDPVCSSVRYHYDNDSVVRVVVRVVVSVVD/DAAAEEEFEALAADDDVLQLVLLLVLLLVCLVVQHAYEYAFFCGHSRVSSQVSVVVSVHAYEHEYEPVCVVVGPGDPPGRYYHYDPDPVVRLVVSVVRHQAYEYGYYDPVSVVSLVVVLVCCVVVVDPGQYEYQCAPNRCVVVLVVQVVCCVVPNDPVCSSVRYHYDNDSVVRVVVRVVVSVVD